Protein AF-A0A7X9FZZ1-F1 (afdb_monomer)

Nearest PDB structures (foldseek):
  4d8o-assembly1_A  TM=5.878E-01  e=6.654E-01  Homo sapiens
  3f59-assembly4_D  TM=5.903E-01  e=1.505E+00  Homo sapiens
  3f59-assembly3_C  TM=5.873E-01  e=1.900E+00  Homo sapiens
  5d4c-assembly2_M  TM=3.429E-01  e=5.120E+00  Thermus thermophilus HB8

Secondary structure (DSSP, 8-state):
---EE-TTT--EE-TT-SB-TTT--B--------------------------------TTHHHHHHHHHHHHHHHHHHHHH------HHHH-EEEEEEEPTT--EEES-HHHHSEEEEE-TTS-SS-EEEEEEEPPHHHHGGG--SS---SS--EEEEETT-SS---SS---EEEPPPTTTTTT--GGG------------S---S--S---------PPPP-

Foldseek 3Di:
DDWDADPPPRHTDDLPDQADPVPRHGDPNDDDDDDDDDDDDDDDDDDDDDDPPDDDDPPPPVVVVVVVVVVVVVVVVVVVVVVPPDLLLQQKDKWKDWDAAQAWDKTDDCVRAQKIKTAHGQQHRHTWIKMKIQDHPVVQVVVDDPVDDDQHGDIDIDIPPDPDDDTRDDIDMGGDRDPVVVPPDDPVRPDDDDDDDDPPPDDPDDDDPDDPPDPDPDDDDDD

Mean predicted aligned error: 19.97 Å

Solvent-accessible surface area (backbone atoms only — not comparable to full-atom values): 14978 Å² total; per-residue (Å²): 134,90,80,50,57,40,94,87,78,63,48,80,43,66,96,84,51,61,46,39,94,89,75,67,49,72,43,86,80,87,78,83,84,83,88,80,90,86,82,85,86,89,83,84,90,84,90,81,81,92,76,86,80,79,83,73,89,68,80,67,56,60,63,52,52,51,50,51,51,52,50,50,50,48,50,54,52,46,53,68,66,67,62,60,89,68,65,47,50,55,76,28,47,76,40,75,42,80,43,48,47,51,40,66,45,75,43,61,38,54,92,66,63,26,36,28,38,42,39,47,53,52,31,37,91,48,69,46,45,36,38,38,33,38,38,19,54,77,66,38,58,84,70,66,57,95,90,55,84,75,76,54,78,54,71,49,78,45,45,70,101,46,94,76,84,82,68,62,53,82,61,55,73,50,72,55,63,55,73,78,76,49,72,86,52,56,85,91,67,72,78,83,77,91,84,78,89,81,82,75,89,65,85,94,71,96,76,83,99,78,79,82,85,75,78,75,87,73,80,79,77,86,129

Sequence (223 aa):
MEHKFCKNCGAKLNPDVKFCASCGTEVSVSSGQAATMTAPRVTGSHSVSALKRKTKPMKILIPVIAIVLVLVAGICVLQRFFSSGENSFEKGATSETRIKANKDATVGSLKETGWQLQIPANTFKEDSKLNMRVLSVAESAEYQSADFELYGTPVEIKLENRKNVRLGGAVPITVQIPDDLLKDLAAEELFFAVYYKETLTAARSQIPKSQAYSRKKKPLSRN

pLDDT: mean 72.14, std 20.77, range [27.0, 97.25]

Radius of gyration: 30.77 Å; Cα contacts (8 Å, |Δi|>4): 226; chains: 1; bounding box: 36×109×50 Å

Structure (mmCIF, N/CA/C/O backbone):
data_AF-A0A7X9FZZ1-F1
#
_entry.id   AF-A0A7X9FZZ1-F1
#
loop_
_atom_site.group_PDB
_atom_site.id
_atom_site.type_symbol
_atom_site.label_atom_id
_atom_site.label_alt_id
_atom_site.label_comp_id
_atom_site.label_asym_id
_atom_site.label_entity_id
_atom_site.label_seq_id
_atom_site.pdbx_PDB_ins_code
_atom_site.Cartn_x
_atom_site.Cartn_y
_atom_site.Cartn_z
_atom_site.occupancy
_atom_site.B_iso_or_equiv
_atom_site.auth_seq_id
_atom_site.auth_comp_id
_atom_site.auth_asym_id
_atom_site.auth_atom_id
_atom_site.pdbx_PDB_model_num
ATOM 1 N N . MET A 1 1 ? -16.395 33.352 24.106 1.00 48.94 1 MET A N 1
ATOM 2 C CA . MET A 1 1 ? -15.092 33.667 23.480 1.00 48.94 1 MET A CA 1
ATOM 3 C C . MET A 1 1 ? -15.186 33.245 22.030 1.00 48.94 1 MET A C 1
ATOM 5 O O . MET A 1 1 ? -15.458 32.075 21.793 1.00 48.94 1 MET A O 1
ATOM 9 N N . GLU A 1 2 ? -15.029 34.157 21.076 1.00 54.84 2 GLU A N 1
ATOM 10 C CA . GLU A 1 2 ? -15.016 33.776 19.661 1.00 54.84 2 GLU A CA 1
ATOM 11 C C . GLU A 1 2 ? -13.627 33.244 19.280 1.00 54.84 2 GLU A C 1
ATOM 13 O O . GLU A 1 2 ? -12.603 33.734 19.766 1.00 54.84 2 GLU A O 1
ATOM 18 N N . HIS A 1 3 ? -13.574 32.204 18.452 1.00 71.00 3 HIS A N 1
ATOM 19 C CA . HIS A 1 3 ? -12.326 31.582 18.023 1.00 71.00 3 HIS A CA 1
ATOM 20 C C . HIS A 1 3 ? -12.223 31.642 16.505 1.00 71.00 3 HIS A C 1
ATOM 22 O O . HIS A 1 3 ? -12.939 30.945 15.791 1.00 71.00 3 HIS A O 1
ATOM 28 N N . LYS A 1 4 ? -11.317 32.495 16.024 1.00 82.75 4 LYS A N 1
ATOM 29 C CA . LYS A 1 4 ? -10.981 32.607 14.605 1.00 82.75 4 LYS A CA 1
ATOM 30 C C . LYS A 1 4 ? -9.991 31.499 14.240 1.00 82.75 4 LYS A C 1
ATOM 32 O O . LYS A 1 4 ? -9.139 31.121 15.043 1.00 82.75 4 LYS A O 1
ATOM 37 N N . PHE A 1 5 ? -10.093 30.992 13.018 1.00 90.62 5 PHE A N 1
ATOM 38 C CA . PHE A 1 5 ? -9.216 29.954 12.478 1.00 90.62 5 PHE A CA 1
ATOM 39 C C . PHE A 1 5 ? -8.669 30.400 11.120 1.00 90.62 5 PHE A C 1
ATOM 41 O O . PHE A 1 5 ? -9.315 31.165 10.398 1.00 90.62 5 PHE A O 1
ATOM 48 N N . CYS A 1 6 ? -7.462 29.958 10.772 1.00 91.06 6 CYS A N 1
ATOM 49 C CA . CYS A 1 6 ? -6.839 30.300 9.502 1.00 91.06 6 CYS A CA 1
ATOM 50 C C . CYS A 1 6 ? -7.593 29.644 8.341 1.00 91.06 6 CYS A C 1
ATOM 52 O O . CYS A 1 6 ? -7.712 28.422 8.291 1.00 91.06 6 CYS A O 1
ATOM 54 N N . LYS A 1 7 ? -8.030 30.447 7.364 1.00 88.88 7 LYS A N 1
ATOM 55 C CA . LYS A 1 7 ? -8.727 29.959 6.161 1.00 88.88 7 LYS A CA 1
ATOM 56 C C . LYS A 1 7 ? -7.865 29.053 5.267 1.00 88.88 7 LYS A C 1
ATOM 58 O O . LYS A 1 7 ? -8.427 28.344 4.446 1.00 88.88 7 LYS A O 1
ATOM 63 N N . ASN A 1 8 ? -6.537 29.086 5.416 1.00 89.94 8 ASN A N 1
ATOM 64 C CA . ASN A 1 8 ? -5.603 28.294 4.610 1.00 89.94 8 ASN A CA 1
ATOM 65 C C . ASN A 1 8 ? -5.216 26.958 5.278 1.00 89.94 8 ASN A C 1
ATOM 67 O O . ASN A 1 8 ? -5.234 25.923 4.627 1.00 89.94 8 ASN A O 1
ATOM 71 N N . CYS A 1 9 ? -4.890 26.957 6.578 1.00 90.75 9 CYS A N 1
ATOM 72 C CA . CYS A 1 9 ? -4.379 25.762 7.276 1.00 90.75 9 CYS A CA 1
ATOM 73 C C . CYS A 1 9 ? -5.222 25.284 8.473 1.00 90.75 9 CYS A C 1
ATOM 75 O O . CYS A 1 9 ? -4.816 24.365 9.178 1.00 90.75 9 CYS A O 1
ATOM 77 N N . GLY A 1 10 ? -6.354 25.929 8.772 1.00 89.62 10 GLY A N 1
ATOM 78 C CA . GLY A 1 10 ? -7.222 25.570 9.901 1.00 89.62 10 GLY A CA 1
ATOM 79 C C . GLY A 1 10 ? -6.662 25.875 11.300 1.00 89.62 10 GLY A C 1
ATOM 80 O O . GLY A 1 10 ? -7.378 25.693 12.280 1.00 89.62 10 GLY A O 1
ATOM 81 N N . ALA A 1 11 ? -5.424 26.365 11.431 1.00 91.88 11 ALA A N 1
ATOM 82 C CA . ALA A 1 11 ? -4.822 26.683 12.728 1.00 91.88 11 ALA A CA 1
ATOM 83 C C . ALA A 1 11 ? -5.618 27.756 13.496 1.00 91.88 11 ALA A C 1
ATOM 85 O O . ALA A 1 11 ? -6.079 28.741 12.912 1.00 91.88 11 ALA A O 1
ATOM 86 N N . LYS A 1 12 ? -5.758 27.585 14.817 1.00 91.69 12 LYS A N 1
ATOM 87 C CA . LYS A 1 12 ? -6.443 28.540 15.701 1.00 91.69 12 LYS A CA 1
ATOM 88 C C . LYS A 1 12 ? -5.661 29.856 15.767 1.00 91.69 12 LYS A C 1
ATOM 90 O O . LYS A 1 12 ? -4.463 29.854 16.034 1.00 91.69 12 LYS A O 1
ATOM 95 N N . LEU A 1 13 ? -6.344 30.974 15.539 1.00 87.69 13 LEU A N 1
ATOM 96 C CA . LEU A 1 13 ? -5.768 32.316 15.533 1.00 87.69 13 LEU A CA 1
ATOM 97 C C . LEU A 1 13 ? -6.162 33.075 16.803 1.00 87.69 13 LEU A C 1
ATOM 99 O O . LEU A 1 13 ? -7.307 32.997 17.255 1.00 87.69 13 LEU A O 1
ATOM 103 N N . ASN A 1 14 ? -5.230 33.866 17.337 1.00 82.25 14 ASN A N 1
ATOM 104 C CA . ASN A 1 14 ? -5.585 34.955 18.249 1.00 82.25 14 ASN A CA 1
ATOM 105 C C . ASN A 1 14 ? -6.317 36.054 17.445 1.00 82.25 14 ASN A C 1
ATOM 107 O O . ASN A 1 14 ? -6.022 36.209 16.257 1.00 82.25 14 ASN A O 1
ATOM 111 N N . PRO A 1 15 ? -7.250 36.824 18.030 1.00 76.38 15 PRO A N 1
ATOM 112 C CA . PRO A 1 15 ? -8.086 37.743 17.255 1.00 76.38 15 PRO A CA 1
ATOM 113 C C . PRO A 1 15 ? -7.313 38.905 16.607 1.00 76.38 15 PRO A C 1
ATOM 115 O O . PRO A 1 15 ? -7.801 39.449 15.617 1.00 76.38 15 PRO A O 1
ATOM 118 N N . ASP A 1 16 ? -6.118 39.221 17.118 1.00 78.19 16 ASP A N 1
ATOM 119 C CA . ASP A 1 16 ? -5.315 40.397 16.749 1.00 78.19 16 ASP A CA 1
ATOM 120 C C . ASP A 1 16 ? -4.071 40.084 15.888 1.00 78.19 16 ASP A C 1
ATOM 122 O O . ASP A 1 16 ? -3.270 40.980 15.602 1.00 78.19 16 ASP A O 1
ATOM 126 N N . VAL A 1 17 ? -3.859 38.827 15.467 1.00 81.94 17 VAL A N 1
ATOM 127 C CA . VAL A 1 17 ? -2.709 38.492 14.601 1.00 81.94 17 VAL A CA 1
ATOM 128 C C . VAL A 1 17 ? -2.986 38.856 13.143 1.00 81.94 17 VAL A C 1
ATOM 130 O O . VAL A 1 17 ? -4.002 38.470 12.575 1.00 81.94 17 VAL A O 1
ATOM 133 N N . LYS A 1 18 ? -2.040 39.562 12.514 1.00 86.25 18 LYS A N 1
ATOM 134 C CA . LYS A 1 18 ? -2.094 39.940 11.087 1.00 86.25 18 LYS A CA 1
ATOM 135 C C . LYS A 1 18 ? -1.682 38.809 10.138 1.00 86.25 18 LYS A C 1
ATOM 137 O O . LYS A 1 18 ? -1.992 38.866 8.955 1.00 86.25 18 LYS A O 1
ATOM 142 N N . PHE A 1 19 ? -0.995 37.789 10.651 1.00 91.12 19 PHE A N 1
ATOM 143 C CA . PHE A 1 19 ? -0.500 36.633 9.901 1.00 91.12 19 PHE A CA 1
ATOM 144 C C . PHE A 1 19 ? -0.652 35.364 10.742 1.00 91.12 19 PHE A C 1
ATOM 146 O O . PHE A 1 19 ? -0.541 35.405 11.970 1.00 91.12 19 PHE A O 1
ATOM 153 N N . CYS A 1 20 ? -0.888 34.225 10.096 1.00 91.56 20 CYS A N 1
ATOM 154 C CA . CYS A 1 20 ? -0.945 32.935 10.767 1.00 91.56 20 CYS A CA 1
ATOM 155 C C . CYS A 1 20 ? 0.468 32.427 11.085 1.00 91.56 20 CYS A C 1
ATOM 157 O O . CYS A 1 20 ? 1.229 32.096 10.178 1.00 91.56 20 CYS A O 1
ATOM 159 N N . ALA A 1 21 ? 0.795 32.281 12.372 1.00 87.56 21 ALA A N 1
ATOM 160 C CA . ALA A 1 21 ? 2.092 31.762 12.817 1.00 87.56 21 ALA A CA 1
ATOM 161 C C . ALA A 1 21 ? 2.411 30.336 12.310 1.00 87.56 21 ALA A C 1
ATOM 163 O O . ALA A 1 21 ? 3.575 29.955 12.267 1.00 87.56 21 ALA A O 1
ATOM 164 N N . SER A 1 22 ? 1.400 29.556 11.909 1.00 89.75 22 SER A N 1
ATOM 165 C CA . SER A 1 22 ? 1.561 28.170 11.442 1.00 89.75 22 SER A CA 1
ATOM 166 C C . SER A 1 22 ? 1.772 28.018 9.929 1.00 89.75 22 SER A C 1
ATOM 168 O O . SER A 1 22 ? 2.120 26.928 9.490 1.00 89.75 22 SER A O 1
ATOM 170 N N . CYS A 1 23 ? 1.522 29.052 9.113 1.00 90.38 23 CYS A N 1
ATOM 171 C CA . CYS A 1 23 ? 1.653 28.960 7.646 1.00 90.38 23 CYS A CA 1
ATOM 172 C C . CYS A 1 23 ? 2.011 30.276 6.927 1.00 90.38 23 CYS A C 1
ATOM 174 O O . CYS A 1 23 ? 2.013 30.323 5.699 1.00 90.38 23 CYS A O 1
ATOM 176 N N . GLY A 1 24 ? 2.257 31.368 7.656 1.00 87.69 24 GLY A N 1
ATOM 177 C CA . GLY A 1 24 ? 2.610 32.683 7.105 1.00 87.69 24 GLY A CA 1
ATOM 178 C C . GLY A 1 24 ? 1.472 33.449 6.417 1.00 87.69 24 GLY A C 1
ATOM 179 O O . GLY A 1 24 ? 1.604 34.652 6.210 1.00 87.69 24 GLY A O 1
ATOM 180 N N . THR A 1 25 ? 0.347 32.806 6.084 1.00 91.75 25 THR A N 1
ATOM 181 C CA . THR A 1 25 ? -0.772 33.448 5.373 1.00 91.75 25 THR A CA 1
ATOM 182 C C . THR A 1 25 ? -1.351 34.618 6.167 1.00 91.75 25 THR A C 1
ATOM 184 O O . THR A 1 25 ? -1.600 34.498 7.370 1.00 91.75 25 THR A O 1
ATOM 187 N N . GLU A 1 26 ? -1.587 35.742 5.491 1.00 89.88 26 GLU A N 1
ATOM 188 C CA . GLU A 1 26 ? -2.194 36.926 6.095 1.00 89.88 26 GLU A CA 1
ATOM 189 C C . GLU A 1 26 ? -3.632 36.679 6.573 1.00 89.88 26 GLU A C 1
ATOM 191 O O . GLU A 1 26 ? -4.377 35.846 6.050 1.00 89.88 26 GLU A O 1
ATOM 196 N N . VAL A 1 27 ? -4.013 37.413 7.612 1.00 86.12 27 VAL A N 1
ATOM 197 C CA . VAL A 1 27 ? -5.315 37.337 8.269 1.00 86.12 27 VAL A CA 1
ATOM 198 C C . VAL A 1 27 ? -5.958 38.709 8.125 1.00 86.12 27 VAL A C 1
ATOM 200 O O . VAL A 1 27 ? -5.662 39.637 8.875 1.00 86.12 27 VAL A O 1
ATOM 203 N N . SER A 1 28 ? -6.826 38.853 7.126 1.00 67.00 28 SER A N 1
ATOM 204 C CA . SER A 1 28 ? -7.512 40.108 6.818 1.00 67.00 28 SER A CA 1
ATOM 205 C C . SER A 1 28 ? -8.579 40.439 7.869 1.00 67.00 28 SER A C 1
ATOM 207 O O . SER A 1 28 ? -9.752 40.079 7.751 1.00 67.00 28 SER A O 1
ATOM 209 N N . VAL A 1 29 ? -8.160 41.132 8.933 1.00 58.38 29 VAL A N 1
ATOM 210 C CA . VAL A 1 29 ? -9.043 41.592 10.015 1.00 58.38 29 VAL A CA 1
ATOM 211 C C . VAL A 1 29 ? -9.888 42.777 9.532 1.00 58.38 29 VAL A C 1
ATOM 213 O O . VAL A 1 29 ? -9.502 43.935 9.669 1.00 58.38 29 VAL A O 1
ATOM 216 N N . SER A 1 30 ? -11.049 42.485 8.944 1.00 45.16 30 SER A N 1
ATOM 217 C CA . SER A 1 30 ? -12.018 43.507 8.534 1.00 45.16 30 SER A CA 1
ATOM 218 C C . SER A 1 30 ? -12.922 43.915 9.701 1.00 45.16 30 SER A C 1
ATOM 220 O O . SER A 1 30 ? -13.847 43.181 10.040 1.00 45.16 30 SER A O 1
ATOM 222 N N . SER A 1 31 ? -12.643 45.083 10.286 1.00 37.47 31 SER A N 1
ATOM 223 C CA . SER A 1 31 ? -13.563 45.915 11.080 1.00 37.47 31 SER A CA 1
ATOM 224 C C . SER A 1 31 ? -13.065 47.363 11.037 1.00 37.47 31 SER A C 1
ATOM 226 O O . SER A 1 31 ? -11.857 47.600 11.077 1.00 37.47 31 SER A O 1
ATOM 228 N N . GLY A 1 32 ? -13.971 48.335 10.918 1.00 38.69 32 GLY A N 1
ATOM 229 C CA . GLY A 1 32 ? -13.617 49.741 10.698 1.00 38.69 32 GLY A CA 1
ATOM 230 C C . GLY A 1 32 ? -13.692 50.645 11.934 1.00 38.69 32 GLY A C 1
ATOM 231 O O . GLY A 1 32 ? -14.397 50.353 12.890 1.00 38.69 32 GLY A O 1
ATOM 232 N N . GLN A 1 33 ? -13.028 51.799 11.807 1.00 40.38 33 GLN A N 1
ATOM 233 C CA . GLN A 1 33 ? -13.352 53.090 12.441 1.00 40.38 33 GLN A CA 1
ATOM 234 C C . GLN A 1 33 ? -13.177 53.276 13.972 1.00 40.38 33 GLN A C 1
ATOM 236 O O . GLN A 1 33 ? -14.119 53.193 14.745 1.00 40.38 33 GLN A O 1
ATOM 241 N N . ALA A 1 34 ? -11.992 53.818 14.298 1.00 39.28 34 ALA A N 1
ATOM 242 C CA . ALA A 1 34 ? -11.798 55.118 14.976 1.00 39.28 34 ALA A CA 1
ATOM 243 C C . ALA A 1 34 ? -11.929 55.272 16.516 1.00 39.28 34 ALA A C 1
ATOM 245 O O . ALA A 1 34 ? -12.675 54.573 17.185 1.00 39.28 34 ALA A O 1
ATOM 246 N N . ALA A 1 35 ? -11.226 56.313 17.007 1.00 38.22 35 ALA A N 1
ATOM 247 C CA . ALA A 1 35 ? -11.218 56.900 18.361 1.00 38.22 35 ALA A CA 1
ATOM 248 C C . ALA A 1 35 ? -10.616 56.055 19.518 1.00 38.22 35 ALA A C 1
ATOM 250 O O . ALA A 1 35 ? -10.652 54.834 19.475 1.00 38.22 35 ALA A O 1
ATOM 251 N N . THR A 1 36 ? -10.052 56.614 20.608 1.00 27.00 36 THR A N 1
ATOM 252 C CA . THR A 1 36 ? -9.432 57.942 20.878 1.00 27.00 36 THR A CA 1
ATOM 253 C C . THR A 1 36 ? -8.671 57.880 22.223 1.00 27.00 36 THR A C 1
ATOM 255 O O . THR A 1 36 ? -9.265 57.465 23.210 1.00 27.00 36 THR A O 1
ATOM 258 N N . MET A 1 37 ? -7.420 58.384 22.285 1.00 37.19 37 MET A N 1
ATOM 259 C CA . MET A 1 37 ? -6.596 58.586 23.516 1.00 37.19 37 MET A CA 1
ATOM 260 C C . MET A 1 37 ? -6.298 57.290 24.333 1.00 37.19 37 MET A C 1
ATOM 262 O O . MET A 1 37 ? -6.825 56.230 24.029 1.00 37.19 37 MET A O 1
ATOM 266 N N . THR A 1 38 ? -5.383 57.216 25.314 1.00 34.28 38 THR A N 1
ATOM 267 C CA . THR A 1 38 ? -4.447 58.184 25.937 1.00 34.28 38 THR A CA 1
ATOM 268 C C . THR A 1 38 ? -3.081 57.495 26.142 1.00 34.28 38 THR A C 1
ATOM 270 O O . THR A 1 38 ? -3.056 56.285 26.343 1.00 34.28 38 THR A O 1
ATOM 273 N N . ALA A 1 39 ? -1.952 58.221 26.157 1.00 46.41 39 ALA A N 1
ATOM 274 C CA . ALA A 1 39 ? -0.623 57.631 26.398 1.00 46.41 39 ALA A CA 1
ATOM 275 C C . ALA A 1 39 ? 0.238 58.446 27.391 1.00 46.41 39 ALA A C 1
ATOM 277 O O . ALA A 1 39 ? 0.371 59.660 27.209 1.00 46.41 39 ALA A O 1
ATOM 278 N N . PRO A 1 40 ? 0.871 57.812 28.398 1.00 50.81 40 PRO A N 1
ATOM 279 C CA . PRO A 1 40 ? 1.890 58.450 29.222 1.00 50.81 40 PRO A CA 1
ATOM 280 C C . PRO A 1 40 ? 3.298 58.383 28.590 1.00 50.81 40 PRO A C 1
ATOM 282 O O . PRO A 1 40 ? 3.783 57.337 28.170 1.00 50.81 40 PRO A O 1
ATOM 285 N N . ARG A 1 41 ? 3.942 59.556 28.591 1.00 41.28 41 ARG A N 1
ATOM 286 C CA . ARG A 1 41 ? 5.394 59.873 28.591 1.00 41.28 41 ARG A CA 1
ATOM 287 C C . ARG A 1 41 ? 6.225 58.831 29.392 1.00 41.28 41 ARG A C 1
ATOM 289 O O . ARG A 1 41 ? 5.686 58.276 30.340 1.00 41.28 41 ARG A O 1
ATOM 296 N N . VAL A 1 42 ? 7.520 58.540 29.186 1.00 50.12 42 VAL A N 1
ATOM 297 C CA . VAL A 1 42 ? 8.742 59.226 28.658 1.00 50.12 42 VAL A CA 1
ATOM 298 C C . VAL A 1 42 ? 9.675 58.109 28.058 1.00 50.12 42 VAL A C 1
ATOM 300 O O . VAL A 1 42 ? 9.319 56.947 28.216 1.00 50.12 42 VAL A O 1
ATOM 303 N N . THR A 1 43 ? 10.832 58.229 27.372 1.00 37.06 43 THR A N 1
ATOM 304 C CA . THR A 1 43 ? 11.828 59.269 26.971 1.00 37.06 43 THR A CA 1
ATOM 305 C C . THR A 1 43 ? 12.588 58.777 25.704 1.00 37.06 43 THR A C 1
ATOM 307 O O . THR A 1 43 ? 12.423 57.626 25.320 1.00 37.06 43 THR A O 1
ATOM 310 N N . GLY A 1 44 ? 13.494 59.580 25.112 1.00 44.31 44 GLY A N 1
ATOM 311 C CA . GLY A 1 44 ? 14.574 59.093 24.218 1.00 44.31 44 GLY A CA 1
ATOM 312 C C . GLY A 1 44 ? 14.210 59.050 22.723 1.00 44.31 44 GLY A C 1
ATOM 313 O O . GLY A 1 44 ? 13.765 58.027 22.229 1.00 44.31 44 GLY A O 1
ATOM 314 N N . SER A 1 45 ? 14.253 60.136 21.945 1.00 43.88 45 SER A N 1
ATOM 315 C CA . SER A 1 45 ? 15.419 60.967 21.580 1.00 43.88 45 SER A CA 1
ATOM 316 C C . SER A 1 45 ? 16.543 60.224 20.844 1.00 43.88 45 SER A C 1
ATOM 318 O O . SER A 1 45 ? 17.522 59.835 21.466 1.00 43.88 45 SER A O 1
ATOM 320 N N . HIS A 1 46 ? 16.461 60.173 19.511 1.00 51.59 46 HIS A N 1
ATOM 321 C CA . HIS A 1 46 ? 17.549 60.607 18.619 1.00 51.59 46 HIS A CA 1
ATOM 322 C C . HIS A 1 46 ? 16.947 61.096 17.290 1.00 51.59 46 HIS A C 1
ATOM 324 O O . HIS A 1 46 ? 16.025 60.486 16.754 1.00 51.59 46 HIS A O 1
ATOM 330 N N . SER A 1 47 ? 17.428 62.228 16.776 1.00 57.59 47 SER A N 1
ATOM 331 C CA . SER A 1 47 ? 16.819 62.947 15.649 1.00 57.59 47 SER A CA 1
ATOM 332 C C . SER A 1 47 ? 17.678 62.899 14.385 1.00 57.59 47 SER A C 1
ATOM 334 O O . SER A 1 47 ? 18.807 63.384 14.410 1.00 57.59 47 SER A O 1
ATOM 336 N N . VAL A 1 48 ? 17.115 62.442 13.260 1.00 47.03 48 VAL A N 1
ATOM 337 C CA . VAL A 1 48 ? 17.666 62.698 11.915 1.00 47.03 48 VAL A CA 1
ATOM 338 C C . VAL A 1 48 ? 16.576 63.089 10.908 1.00 47.03 48 VAL A C 1
ATOM 340 O O . VAL A 1 48 ? 15.795 62.270 10.438 1.00 47.03 48 VAL A O 1
ATOM 343 N N . SER A 1 49 ? 16.562 64.386 10.598 1.00 46.22 49 SER A N 1
ATOM 344 C CA . SER A 1 49 ? 16.286 65.024 9.302 1.00 46.22 49 SER A CA 1
ATOM 345 C C . SER A 1 49 ? 15.342 64.339 8.298 1.00 46.22 49 SER A C 1
ATOM 347 O O . SER A 1 49 ? 15.694 63.373 7.622 1.00 46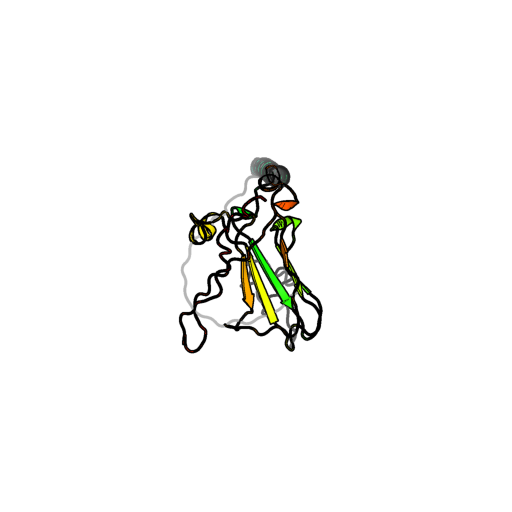.22 49 SER A O 1
ATOM 349 N N . ALA A 1 50 ? 14.190 64.970 8.056 1.00 51.53 50 ALA A N 1
ATOM 350 C CA . ALA A 1 50 ? 13.271 64.602 6.982 1.00 51.53 50 ALA A CA 1
ATOM 351 C C . ALA A 1 50 ? 13.855 64.874 5.576 1.00 51.53 50 ALA A C 1
ATOM 353 O O . ALA A 1 50 ? 13.816 66.000 5.077 1.00 51.53 50 ALA A O 1
ATOM 354 N N . LEU A 1 51 ? 14.324 63.828 4.887 1.00 48.97 51 LEU A N 1
ATOM 355 C CA . LEU A 1 51 ? 14.677 63.899 3.464 1.00 48.97 51 LEU A CA 1
ATOM 356 C C . LEU A 1 51 ? 13.444 63.635 2.579 1.00 48.97 51 LEU A C 1
ATOM 358 O O . LEU A 1 51 ? 12.986 62.500 2.442 1.00 48.97 51 LEU A O 1
ATOM 362 N N . LYS A 1 52 ? 12.922 64.678 1.916 1.00 51.34 52 LYS A N 1
ATOM 363 C CA . LYS A 1 52 ? 11.854 64.549 0.904 1.00 51.34 52 LYS A CA 1
ATOM 364 C C . LYS A 1 52 ? 12.354 63.771 -0.325 1.00 51.34 52 LYS A C 1
ATOM 366 O O . LYS A 1 52 ? 12.855 64.373 -1.278 1.00 51.34 52 LYS A O 1
ATOM 371 N N . ARG A 1 53 ? 12.189 62.443 -0.363 1.00 45.69 53 ARG A N 1
ATOM 372 C CA . ARG A 1 53 ? 12.580 61.638 -1.537 1.00 45.69 53 ARG A CA 1
ATOM 373 C C . ARG A 1 53 ? 11.515 61.693 -2.642 1.00 45.69 53 ARG A C 1
ATOM 375 O O . ARG A 1 53 ? 10.606 60.874 -2.711 1.00 45.69 53 ARG A O 1
ATOM 382 N N . LYS A 1 54 ? 11.657 62.697 -3.511 1.00 42.84 54 LYS A N 1
ATOM 383 C CA . LYS A 1 54 ? 10.841 62.961 -4.710 1.00 42.84 54 LYS A CA 1
ATOM 384 C C . LYS A 1 54 ? 10.739 61.721 -5.612 1.00 42.84 54 LYS A C 1
ATOM 386 O O . LYS A 1 54 ? 11.738 61.298 -6.192 1.00 42.84 54 LYS A O 1
ATOM 391 N N . THR A 1 55 ? 9.540 61.164 -5.766 1.00 43.56 55 THR A N 1
ATOM 392 C CA . THR A 1 55 ? 9.277 60.053 -6.690 1.00 43.56 55 THR A CA 1
ATOM 393 C C . THR A 1 55 ? 9.304 60.530 -8.148 1.00 43.56 55 THR A C 1
ATOM 395 O O . THR A 1 55 ? 8.791 61.598 -8.486 1.00 43.56 55 THR A O 1
ATOM 398 N N . LYS A 1 56 ? 9.903 59.728 -9.037 1.00 55.47 56 LYS A N 1
ATOM 399 C CA . LYS A 1 56 ? 9.715 59.807 -10.497 1.00 55.47 56 LYS A CA 1
ATOM 400 C C . LYS A 1 56 ? 8.964 58.545 -10.957 1.00 55.47 56 LYS A C 1
ATOM 402 O O . LYS A 1 56 ? 9.201 57.481 -10.387 1.00 55.47 56 LYS A O 1
ATOM 407 N N . PRO A 1 57 ? 8.081 58.626 -11.970 1.00 45.59 57 PRO A N 1
ATOM 408 C CA . PRO A 1 57 ? 7.279 57.486 -12.412 1.00 45.59 57 PRO A CA 1
ATOM 409 C C . PRO A 1 57 ? 8.138 56.445 -13.149 1.00 45.59 57 PRO A C 1
ATOM 411 O O . PRO A 1 57 ? 8.525 56.634 -14.302 1.00 45.59 57 PRO A O 1
ATOM 414 N N . MET A 1 58 ? 8.426 55.326 -12.484 1.00 54.09 58 MET A N 1
ATOM 415 C CA . MET A 1 58 ? 9.279 54.245 -12.990 1.00 54.09 58 MET A CA 1
ATOM 416 C C . MET A 1 58 ? 8.511 53.313 -13.945 1.00 54.09 58 MET A C 1
ATOM 418 O O . MET A 1 58 ? 8.203 52.168 -13.619 1.00 54.09 58 MET A O 1
ATOM 422 N N . LYS A 1 59 ? 8.219 53.809 -15.157 1.00 53.16 59 LYS A N 1
ATOM 423 C CA . LYS A 1 59 ? 7.433 53.110 -16.202 1.00 53.16 59 LYS A CA 1
ATOM 424 C C . LYS A 1 59 ? 8.008 51.757 -16.679 1.00 53.16 59 LYS A C 1
ATOM 426 O O . LYS A 1 59 ? 7.341 51.060 -17.431 1.00 53.16 59 LYS A O 1
ATOM 431 N N . ILE A 1 60 ? 9.215 51.383 -16.251 1.00 59.62 60 ILE A N 1
ATOM 432 C CA . ILE A 1 60 ? 9.931 50.168 -16.678 1.00 59.62 60 ILE A CA 1
ATOM 433 C C . ILE A 1 60 ? 9.638 48.965 -15.756 1.00 59.62 60 ILE A C 1
ATOM 435 O O . ILE A 1 60 ? 9.760 47.823 -16.184 1.00 59.62 60 ILE A O 1
ATOM 439 N N . LEU A 1 61 ? 9.191 49.183 -14.511 1.00 60.62 61 LEU A N 1
ATOM 440 C CA . LEU A 1 61 ? 8.982 48.084 -13.554 1.00 60.62 61 LEU A CA 1
ATOM 441 C C . LEU A 1 61 ? 7.798 47.173 -13.930 1.00 60.62 61 LEU A C 1
ATOM 443 O O . LEU A 1 61 ? 7.880 45.956 -13.796 1.00 60.62 61 LEU A O 1
ATOM 447 N N . ILE A 1 62 ? 6.708 47.765 -14.427 1.00 67.06 62 ILE A N 1
ATOM 448 C CA . ILE A 1 62 ? 5.461 47.064 -14.769 1.00 67.06 62 ILE A CA 1
ATOM 449 C C . ILE A 1 62 ? 5.658 46.011 -15.880 1.00 67.06 62 ILE A C 1
ATOM 451 O O . ILE A 1 62 ? 5.281 44.864 -15.641 1.00 67.06 62 ILE A O 1
ATOM 455 N N . PRO A 1 63 ? 6.257 46.315 -17.055 1.00 72.88 63 PRO A N 1
ATOM 456 C CA . PRO A 1 63 ? 6.463 45.298 -18.088 1.00 72.88 63 PRO A CA 1
ATOM 457 C C . PRO A 1 63 ? 7.417 44.183 -17.643 1.00 72.88 63 PRO A C 1
ATOM 459 O O . PRO A 1 63 ? 7.187 43.032 -17.994 1.00 72.88 63 PRO A O 1
ATOM 462 N N . VAL A 1 64 ? 8.436 44.479 -16.824 1.00 80.31 64 VAL A N 1
ATOM 463 C CA . VAL A 1 64 ? 9.335 43.444 -16.281 1.00 80.31 64 VAL A CA 1
ATOM 464 C C . VAL A 1 64 ? 8.578 42.496 -15.347 1.00 80.31 64 VAL A C 1
ATOM 466 O O . VAL A 1 64 ? 8.700 41.284 -15.495 1.00 80.31 64 VAL A O 1
ATOM 469 N N . ILE A 1 65 ? 7.739 43.018 -14.443 1.00 81.88 65 ILE A N 1
ATOM 470 C CA . ILE A 1 65 ? 6.884 42.183 -13.581 1.00 81.88 65 ILE A CA 1
ATOM 471 C C . ILE A 1 65 ? 5.900 41.357 -14.421 1.00 81.88 65 ILE A C 1
ATOM 473 O O . ILE A 1 65 ? 5.744 40.168 -14.161 1.00 81.88 65 ILE A O 1
ATOM 477 N N . ALA A 1 66 ? 5.278 41.939 -15.451 1.00 83.19 66 ALA A N 1
ATOM 478 C CA . ALA A 1 66 ? 4.367 41.212 -16.335 1.00 83.19 66 ALA A CA 1
ATOM 479 C C . ALA A 1 66 ? 5.073 40.070 -17.092 1.00 83.19 66 ALA A C 1
ATOM 481 O O . ALA A 1 66 ? 4.559 38.955 -17.125 1.00 83.19 66 ALA A O 1
ATOM 482 N N . ILE A 1 67 ? 6.271 40.313 -17.637 1.00 87.31 67 ILE A N 1
ATOM 483 C CA . ILE A 1 67 ? 7.079 39.288 -18.316 1.00 87.31 67 ILE A CA 1
ATOM 484 C C . ILE A 1 67 ? 7.499 38.188 -17.333 1.00 87.31 67 ILE A C 1
ATOM 486 O O . ILE A 1 67 ? 7.358 37.013 -17.653 1.00 87.31 67 ILE A O 1
ATOM 490 N N . VAL A 1 68 ? 7.946 38.536 -16.121 1.00 88.19 68 VAL A N 1
ATOM 491 C CA . VAL A 1 68 ? 8.292 37.545 -15.086 1.00 88.19 68 VAL A CA 1
ATOM 492 C C . VAL A 1 68 ? 7.068 36.726 -14.667 1.00 88.19 68 VAL A C 1
ATOM 494 O O . VAL A 1 68 ? 7.183 35.512 -14.539 1.00 88.19 68 VAL A O 1
ATOM 497 N N . LEU A 1 69 ? 5.888 37.334 -14.519 1.00 87.94 69 LEU A N 1
ATOM 498 C CA . LEU A 1 69 ? 4.649 36.608 -14.215 1.00 87.94 69 LEU A CA 1
ATOM 499 C C . LEU A 1 69 ? 4.220 35.678 -15.358 1.00 87.94 69 LEU A C 1
ATOM 501 O O . LEU A 1 69 ? 3.804 34.556 -15.084 1.00 87.94 69 LEU A O 1
ATOM 505 N N . VAL A 1 70 ? 4.361 36.094 -16.621 1.00 89.88 70 VAL A N 1
ATOM 506 C CA . VAL A 1 70 ? 4.086 35.238 -17.791 1.00 89.88 70 VAL A CA 1
ATOM 507 C C . VAL A 1 70 ? 5.099 34.096 -17.896 1.00 89.88 70 VAL A C 1
ATOM 509 O O . VAL A 1 70 ? 4.702 32.969 -18.177 1.00 89.88 70 VAL A O 1
ATOM 512 N N . LEU A 1 71 ? 6.381 34.340 -17.609 1.00 88.12 71 LEU A N 1
ATOM 513 C CA . LEU A 1 71 ? 7.407 33.294 -17.567 1.00 88.12 71 LEU A CA 1
ATOM 514 C C . LEU A 1 71 ? 7.171 32.311 -16.414 1.00 88.12 71 LEU A C 1
ATOM 516 O O . LEU A 1 71 ? 7.233 31.110 -16.638 1.00 88.12 71 LEU A O 1
ATOM 520 N N . VAL A 1 72 ? 6.840 32.783 -15.208 1.00 86.62 72 VAL A N 1
ATOM 521 C CA . VAL A 1 72 ? 6.522 31.916 -14.059 1.00 86.62 72 VAL A CA 1
ATOM 522 C C . VAL A 1 72 ? 5.238 31.123 -14.308 1.00 86.62 72 VAL A C 1
ATOM 524 O O . VAL A 1 72 ? 5.231 29.915 -14.094 1.00 86.62 72 VAL A O 1
ATOM 527 N N . ALA A 1 73 ? 4.176 31.747 -14.825 1.00 83.44 73 ALA A N 1
ATOM 528 C CA . ALA A 1 73 ? 2.952 31.040 -15.201 1.00 83.44 73 ALA A CA 1
ATOM 529 C C . ALA A 1 73 ? 3.210 30.014 -16.316 1.00 83.44 73 ALA A C 1
ATOM 531 O O . ALA A 1 73 ? 2.744 28.881 -16.221 1.00 83.44 73 ALA A O 1
ATOM 532 N N . GLY A 1 74 ? 4.006 30.376 -17.327 1.00 83.56 74 GLY A N 1
ATOM 533 C CA . GLY A 1 74 ? 4.451 29.479 -18.391 1.00 83.56 74 GLY A CA 1
ATOM 534 C C . GLY A 1 74 ? 5.261 28.298 -17.859 1.00 83.56 74 GLY A C 1
ATOM 535 O O . GLY A 1 74 ? 4.979 27.165 -18.228 1.00 83.56 74 GLY A O 1
ATOM 536 N N . ILE A 1 75 ? 6.194 28.528 -16.930 1.00 79.94 75 ILE A N 1
ATOM 537 C CA . ILE A 1 75 ? 6.968 27.478 -16.251 1.00 79.94 75 ILE A CA 1
ATOM 538 C C . ILE A 1 75 ? 6.054 26.584 -15.406 1.00 79.94 75 ILE A C 1
ATOM 540 O O . ILE A 1 75 ? 6.196 25.370 -15.470 1.00 79.94 75 ILE A O 1
ATOM 544 N N . CYS A 1 76 ? 5.078 27.128 -14.675 1.00 74.06 76 CYS A N 1
ATOM 545 C CA . CYS A 1 76 ? 4.128 26.316 -13.908 1.00 74.06 76 CYS A CA 1
ATOM 546 C C . CYS A 1 76 ? 3.182 25.497 -14.804 1.00 74.06 76 CYS A C 1
ATOM 548 O O . CYS A 1 76 ? 2.878 24.352 -14.477 1.00 74.06 76 CYS A O 1
ATOM 550 N N . VAL A 1 77 ? 2.741 26.035 -15.947 1.00 74.75 77 VAL A N 1
ATOM 551 C CA . VAL A 1 77 ? 1.973 25.276 -16.953 1.00 74.75 77 VAL A CA 1
ATOM 552 C C . VAL A 1 77 ? 2.854 24.207 -17.603 1.00 74.75 77 VAL A C 1
ATOM 554 O O . VAL A 1 77 ? 2.423 23.063 -17.727 1.00 74.75 77 VAL A O 1
ATOM 557 N N . LEU A 1 78 ? 4.109 24.527 -17.929 1.00 62.41 78 LEU A N 1
ATOM 558 C CA . LEU A 1 78 ? 5.082 23.556 -18.427 1.00 62.41 78 LEU A CA 1
ATOM 559 C C . LEU A 1 78 ? 5.372 22.469 -17.391 1.00 62.41 78 LEU A C 1
ATOM 561 O O . LEU A 1 78 ? 5.383 21.315 -17.773 1.00 62.41 78 LEU A O 1
ATOM 565 N N . GLN A 1 79 ? 5.498 22.767 -16.097 1.00 64.69 79 GLN A N 1
ATOM 566 C CA . GLN A 1 79 ? 5.647 21.756 -15.037 1.00 64.69 79 GLN A CA 1
ATOM 567 C C . GLN A 1 79 ? 4.432 20.816 -14.946 1.00 64.69 79 GLN A C 1
ATOM 569 O O . GLN A 1 79 ? 4.596 19.625 -14.689 1.00 64.69 79 GLN A O 1
ATOM 574 N N . ARG A 1 80 ? 3.215 21.317 -15.211 1.00 62.53 80 ARG A N 1
ATOM 575 C CA . ARG A 1 80 ? 1.997 20.488 -15.296 1.00 62.53 80 ARG A CA 1
ATOM 576 C C . ARG A 1 80 ? 1.953 19.596 -16.547 1.00 62.53 80 ARG A C 1
ATOM 578 O O . ARG A 1 80 ? 1.271 18.581 -16.506 1.00 62.53 80 ARG A O 1
ATOM 585 N N . PHE A 1 81 ? 2.675 19.941 -17.617 1.00 54.69 81 PHE A N 1
ATOM 586 C CA . PHE A 1 81 ? 2.787 19.141 -18.850 1.00 54.69 81 PHE A CA 1
ATOM 587 C C . PHE A 1 81 ? 4.043 18.249 -18.905 1.00 54.69 81 PHE A C 1
ATOM 589 O O . PHE A 1 81 ? 3.984 17.153 -19.445 1.00 54.69 81 PHE A O 1
ATOM 596 N N . PHE A 1 82 ? 5.149 18.676 -18.294 1.00 42.41 82 PHE A N 1
ATOM 597 C CA . PHE A 1 82 ? 6.386 17.915 -18.066 1.00 42.41 82 PHE A CA 1
ATOM 598 C C . PHE A 1 82 ? 6.331 17.066 -16.790 1.00 42.41 82 PHE A C 1
ATOM 600 O O . PHE A 1 82 ? 7.344 16.524 -16.357 1.00 42.41 82 PHE A O 1
ATOM 607 N N . SER A 1 83 ? 5.133 16.857 -16.240 1.00 45.25 83 SER A N 1
ATOM 608 C CA . SER A 1 83 ? 4.831 15.690 -15.406 1.00 45.25 83 SER A CA 1
ATOM 609 C C . SER A 1 83 ? 4.743 14.428 -16.287 1.00 45.25 83 SER A C 1
ATOM 611 O O . SER A 1 83 ? 3.762 13.687 -16.239 1.00 45.25 83 SER A O 1
ATOM 613 N N . SER A 1 84 ? 5.764 14.208 -17.127 1.00 46.59 84 SER A N 1
ATOM 614 C CA . SER A 1 84 ? 6.032 12.923 -17.772 1.00 46.59 84 SER A CA 1
ATOM 615 C C . SER A 1 84 ? 6.099 11.864 -16.681 1.00 46.59 84 SER A C 1
ATOM 617 O O . SER A 1 84 ? 6.664 12.143 -15.626 1.00 46.59 84 SER A O 1
ATOM 619 N N . GLY A 1 85 ? 5.510 10.690 -16.923 1.00 49.78 85 GLY A N 1
ATOM 620 C CA . GLY A 1 85 ? 5.286 9.662 -15.903 1.00 49.78 85 GLY A CA 1
ATOM 621 C C . GLY A 1 85 ? 6.567 9.188 -15.220 1.00 49.78 85 GLY A C 1
ATOM 622 O O . GLY A 1 85 ? 7.174 8.211 -15.640 1.00 49.78 85 GLY A O 1
ATOM 623 N N . GLU A 1 86 ? 6.958 9.887 -14.160 1.00 47.78 86 GLU A N 1
ATOM 624 C CA . GLU A 1 86 ? 7.998 9.474 -13.235 1.00 47.78 86 GLU A CA 1
ATOM 625 C C . GLU A 1 86 ? 7.430 8.308 -12.424 1.00 47.78 86 GLU A C 1
ATOM 627 O O . GLU A 1 86 ? 6.341 8.421 -11.855 1.00 47.78 86 GLU A O 1
ATOM 632 N N . ASN A 1 87 ? 8.127 7.171 -12.404 1.00 57.00 87 ASN A N 1
ATOM 633 C CA . ASN A 1 87 ? 7.658 6.000 -11.676 1.00 57.00 87 ASN A CA 1
ATOM 634 C C . ASN A 1 87 ? 7.632 6.340 -10.181 1.00 57.00 87 ASN A C 1
ATOM 636 O O . ASN A 1 87 ? 8.669 6.322 -9.523 1.00 57.00 87 ASN A O 1
ATOM 640 N N . SER A 1 88 ? 6.455 6.631 -9.617 1.00 55.25 88 SER A N 1
ATOM 641 C CA . SER A 1 88 ? 6.310 7.037 -8.205 1.00 55.25 88 SER A CA 1
ATOM 642 C C . SER A 1 88 ? 6.890 6.014 -7.211 1.00 55.25 88 SER A C 1
ATOM 644 O O . SER A 1 88 ? 7.249 6.358 -6.087 1.00 55.25 88 SER A O 1
ATOM 646 N N . PHE A 1 89 ? 7.041 4.766 -7.656 1.00 63.66 89 PHE A N 1
ATOM 647 C CA . PHE A 1 89 ? 7.774 3.682 -7.005 1.00 63.66 89 PHE A CA 1
ATOM 648 C C . PHE A 1 89 ? 9.260 3.997 -6.736 1.00 63.66 89 PHE A C 1
ATOM 650 O O . PHE A 1 89 ? 9.777 3.628 -5.686 1.00 63.66 89 PHE A O 1
ATOM 657 N N . GLU A 1 90 ? 9.961 4.691 -7.641 1.00 70.56 90 GLU A N 1
ATOM 658 C CA . GLU A 1 90 ? 11.411 4.933 -7.539 1.00 70.56 90 GLU A CA 1
ATOM 659 C C . GLU A 1 90 ? 11.773 5.743 -6.290 1.00 70.56 90 GLU A C 1
ATOM 661 O O . GLU A 1 90 ? 12.707 5.396 -5.561 1.00 70.56 90 GLU A O 1
ATOM 666 N N . LYS A 1 91 ? 10.985 6.788 -6.009 1.00 82.88 91 LYS A N 1
ATOM 667 C CA . LYS A 1 91 ? 11.141 7.677 -4.847 1.00 82.88 91 LYS A CA 1
ATOM 668 C C . LYS A 1 91 ? 10.410 7.182 -3.594 1.00 82.88 91 LYS A C 1
ATOM 670 O O . LYS A 1 91 ? 10.624 7.742 -2.521 1.00 82.88 91 LYS A O 1
ATOM 675 N N . GLY A 1 92 ? 9.598 6.132 -3.718 1.00 85.75 92 GLY A N 1
ATOM 676 C CA . GLY A 1 92 ? 8.716 5.646 -2.661 1.00 85.75 92 GLY A CA 1
ATOM 677 C C . GLY A 1 92 ? 7.517 6.570 -2.416 1.00 85.75 92 GLY A C 1
ATOM 678 O O . GLY A 1 92 ? 7.501 7.742 -2.793 1.00 85.75 92 GLY A O 1
ATOM 679 N N . ALA A 1 93 ? 6.487 6.042 -1.757 1.00 90.81 93 ALA A N 1
ATOM 680 C CA . ALA A 1 93 ? 5.233 6.756 -1.517 1.00 90.81 93 ALA A CA 1
ATOM 681 C C . ALA A 1 93 ? 4.602 6.345 -0.183 1.00 90.81 93 ALA A C 1
ATOM 683 O O . ALA A 1 93 ? 4.637 5.174 0.184 1.00 90.81 93 ALA A O 1
ATOM 684 N N . THR A 1 94 ? 3.985 7.289 0.537 1.00 92.75 94 THR A N 1
ATOM 685 C CA . THR A 1 94 ? 3.258 7.004 1.789 1.00 92.75 94 THR A CA 1
ATOM 686 C C . THR A 1 94 ? 1.778 7.348 1.654 1.00 92.75 94 THR A C 1
ATOM 688 O O . THR A 1 94 ? 1.422 8.500 1.421 1.00 92.75 94 THR A O 1
ATOM 691 N N . SER A 1 95 ? 0.915 6.353 1.849 1.00 92.38 95 SER A N 1
ATOM 692 C CA . SER A 1 95 ? -0.534 6.506 1.969 1.00 92.38 95 SER A CA 1
ATOM 693 C C . SER A 1 95 ? -0.933 6.442 3.444 1.00 92.38 95 SER A C 1
ATOM 695 O O . SER A 1 95 ? -0.834 5.390 4.079 1.00 92.38 95 SER A O 1
ATOM 697 N N . GLU A 1 96 ? -1.400 7.564 3.989 1.00 94.88 96 GLU A N 1
ATOM 698 C CA . GLU A 1 96 ? -1.943 7.642 5.347 1.00 94.88 96 GLU A CA 1
ATOM 699 C C . GLU A 1 96 ? -3.476 7.598 5.315 1.00 94.88 96 GLU A C 1
ATOM 701 O O . GLU A 1 96 ? -4.115 8.235 4.477 1.00 94.88 96 GLU A O 1
ATOM 706 N N . THR A 1 97 ? -4.107 6.842 6.214 1.00 96.12 97 THR A N 1
ATOM 707 C CA . THR A 1 97 ? -5.574 6.737 6.279 1.00 96.12 97 THR A CA 1
ATOM 708 C C . THR A 1 97 ? -6.059 6.543 7.712 1.00 96.12 97 THR A C 1
ATOM 710 O O . THR A 1 97 ? -5.575 5.681 8.446 1.00 96.12 97 THR A O 1
ATOM 713 N N . ARG A 1 98 ? -7.060 7.337 8.118 1.00 96.56 98 ARG A N 1
ATOM 714 C CA . ARG A 1 98 ? -7.762 7.163 9.397 1.00 96.56 98 ARG A CA 1
ATOM 715 C C . ARG A 1 98 ? -8.915 6.178 9.228 1.00 96.56 98 ARG A C 1
ATOM 717 O O . ARG A 1 98 ? -9.973 6.528 8.708 1.00 96.56 98 ARG A O 1
ATOM 724 N N . ILE A 1 99 ? -8.706 4.966 9.717 1.00 95.56 99 ILE A N 1
ATOM 725 C CA . ILE A 1 99 ? -9.708 3.909 9.799 1.00 95.56 99 ILE A CA 1
ATOM 726 C C . ILE A 1 99 ? -10.595 4.188 11.015 1.00 95.56 99 ILE A C 1
ATOM 728 O O . ILE A 1 99 ? -10.096 4.553 12.084 1.00 95.56 99 ILE A O 1
ATOM 732 N N . LYS A 1 100 ? -11.910 4.016 10.857 1.00 96.06 100 LYS A N 1
ATOM 733 C CA . LYS A 1 100 ? -12.875 4.137 11.957 1.00 96.06 100 LYS A CA 1
ATOM 734 C C . LYS A 1 100 ? -13.213 2.772 12.544 1.00 96.06 100 LYS A C 1
ATOM 736 O O . LYS A 1 100 ? -13.239 1.778 11.816 1.00 96.06 100 LYS A O 1
ATOM 741 N N . ALA A 1 101 ? -13.532 2.740 13.836 1.00 95.25 101 ALA A N 1
ATOM 742 C CA . ALA A 1 101 ? -13.975 1.520 14.511 1.00 95.25 101 ALA A CA 1
ATOM 743 C C . ALA A 1 101 ? -15.122 0.826 13.744 1.00 95.25 101 ALA A C 1
ATOM 745 O O . ALA A 1 101 ? -16.135 1.449 13.419 1.00 95.25 101 ALA A O 1
ATOM 746 N N . ASN A 1 102 ? -14.959 -0.470 13.469 1.00 94.50 102 ASN A N 1
ATOM 747 C CA . ASN A 1 102 ? -15.902 -1.332 12.751 1.00 94.50 102 ASN A CA 1
ATOM 748 C C . ASN A 1 102 ? -16.419 -0.764 11.408 1.00 94.50 102 ASN A C 1
ATOM 750 O O . ASN A 1 102 ? -17.581 -0.979 11.053 1.00 94.50 102 ASN A O 1
ATOM 754 N N . LYS A 1 103 ? -15.574 -0.053 10.649 1.00 97.00 103 LYS A N 1
ATOM 755 C CA . LYS A 1 103 ? -15.902 0.451 9.307 1.00 97.00 103 LYS A CA 1
A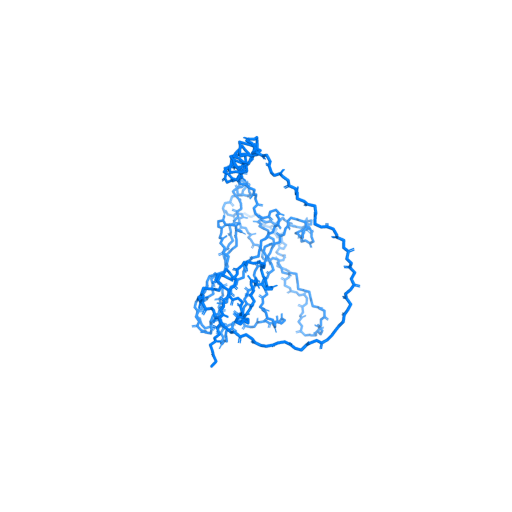TOM 756 C C . LYS A 1 103 ? -14.886 0.041 8.256 1.00 97.00 103 LYS A C 1
ATOM 758 O O . LYS A 1 103 ? -13.703 -0.111 8.548 1.00 97.00 103 LYS A O 1
ATOM 763 N N . ASP A 1 104 ? -15.392 -0.093 7.040 1.00 96.81 104 ASP A N 1
ATOM 764 C CA . ASP A 1 104 ? -14.610 -0.388 5.854 1.00 96.81 104 ASP A CA 1
ATOM 765 C C . ASP A 1 104 ? -13.730 0.809 5.462 1.00 96.81 104 ASP A C 1
ATOM 767 O O . ASP A 1 104 ? -14.126 1.970 5.618 1.00 96.81 104 ASP A O 1
ATOM 771 N N . ALA A 1 105 ? -12.535 0.529 4.949 1.00 96.88 105 ALA A N 1
ATOM 772 C CA . ALA A 1 105 ? -11.612 1.528 4.421 1.00 96.88 105 ALA A CA 1
ATOM 773 C C . ALA A 1 105 ? -10.759 0.944 3.286 1.00 96.88 105 ALA A C 1
ATOM 775 O O . ALA A 1 105 ? -10.454 -0.247 3.271 1.00 96.88 105 ALA A O 1
ATOM 776 N N . THR A 1 106 ? -10.314 1.806 2.376 1.00 97.06 106 THR A N 1
ATOM 777 C CA . THR A 1 106 ? -9.304 1.476 1.362 1.00 97.06 106 THR A CA 1
ATOM 778 C C . THR A 1 106 ? -8.051 2.288 1.659 1.00 97.06 106 THR A C 1
ATOM 780 O O . THR A 1 106 ? -8.161 3.477 1.959 1.00 97.06 106 THR A O 1
ATOM 783 N N . VAL A 1 107 ? -6.873 1.669 1.581 1.00 95.75 107 VAL A N 1
ATOM 784 C CA . VAL A 1 107 ? -5.581 2.352 1.753 1.00 95.75 107 VAL A CA 1
ATOM 785 C C . VAL A 1 107 ? -4.705 2.079 0.539 1.00 95.75 107 VAL A C 1
ATOM 787 O O . VAL A 1 107 ? -4.517 0.924 0.165 1.00 95.75 107 VAL A O 1
ATOM 790 N N . GLY A 1 108 ? -4.147 3.135 -0.050 1.00 93.25 108 GLY A N 1
ATOM 791 C CA . GLY A 1 108 ? -3.336 3.040 -1.261 1.00 93.25 108 GLY A CA 1
ATOM 792 C C . GLY A 1 108 ? -4.146 2.937 -2.553 1.00 93.25 108 GLY A C 1
ATOM 793 O O . GLY A 1 108 ? -5.374 2.789 -2.562 1.00 93.25 108 GLY A O 1
ATOM 794 N N . SER A 1 109 ? -3.428 3.046 -3.664 1.00 91.31 109 SER A N 1
ATOM 795 C CA . SER A 1 109 ? -3.980 3.153 -5.008 1.00 91.31 109 SER A CA 1
ATOM 796 C C . SER A 1 109 ? -3.090 2.378 -5.968 1.00 91.31 109 SER A C 1
ATOM 798 O O . SER A 1 109 ? -1.935 2.743 -6.182 1.00 91.31 109 SER A O 1
ATOM 800 N N . LEU A 1 110 ? -3.637 1.323 -6.582 1.00 88.81 110 LEU A N 1
ATOM 801 C CA . LEU A 1 110 ? -2.906 0.489 -7.545 1.00 88.81 110 LEU A CA 1
ATOM 802 C C . LEU A 1 110 ? -2.291 1.334 -8.674 1.00 88.81 110 LEU A C 1
ATOM 804 O O . LEU A 1 110 ? -1.154 1.108 -9.065 1.00 88.81 110 LEU A O 1
ATOM 808 N N . LYS A 1 111 ? -3.007 2.375 -9.120 1.00 85.50 111 LYS A N 1
ATOM 809 C CA . LYS A 1 111 ? -2.580 3.275 -10.204 1.00 85.50 111 LYS A CA 1
ATOM 810 C C . LYS A 1 111 ? -1.446 4.235 -9.833 1.00 85.50 111 LYS A C 1
ATOM 812 O O . LYS A 1 111 ? -0.809 4.766 -10.733 1.00 85.50 111 LYS A O 1
ATOM 817 N N . GLU A 1 112 ? -1.241 4.511 -8.547 1.00 84.69 112 GLU A N 1
ATOM 818 C CA . GLU A 1 112 ? -0.240 5.481 -8.071 1.00 84.69 112 GLU A CA 1
ATOM 819 C C . GLU A 1 112 ? 0.974 4.794 -7.444 1.00 84.69 112 GLU A C 1
ATOM 821 O O . GLU A 1 112 ? 2.091 5.289 -7.567 1.00 84.69 112 GLU A O 1
ATOM 826 N N . THR A 1 113 ? 0.752 3.680 -6.741 1.00 86.69 113 THR A N 1
ATOM 827 C CA . THR A 1 113 ? 1.767 3.021 -5.909 1.00 86.69 113 THR A CA 1
ATOM 828 C C . THR A 1 113 ? 1.777 1.500 -6.051 1.00 86.69 113 THR A C 1
ATOM 830 O O . THR A 1 113 ? 2.494 0.840 -5.306 1.00 86.69 113 THR A O 1
ATOM 833 N N . GLY A 1 114 ? 0.972 0.915 -6.947 1.00 87.56 114 GLY A N 1
ATOM 834 C CA . GLY A 1 114 ? 0.883 -0.536 -7.176 1.00 87.56 114 GLY A CA 1
ATOM 835 C C . GLY A 1 114 ? 0.305 -1.358 -6.019 1.00 87.56 114 GLY A C 1
ATOM 836 O O . GLY A 1 114 ? 0.017 -2.534 -6.208 1.00 87.56 114 GLY A O 1
ATOM 837 N N . TRP A 1 115 ? 0.078 -0.758 -4.848 1.00 91.38 115 TRP A N 1
ATOM 838 C CA . TRP A 1 115 ? -0.398 -1.430 -3.639 1.00 91.38 115 TRP A CA 1
ATOM 839 C C . TRP A 1 115 ? -1.750 -0.879 -3.190 1.00 91.38 115 TRP A C 1
ATOM 841 O O . TRP A 1 115 ? -1.951 0.336 -3.106 1.00 91.38 115 TRP A O 1
ATOM 851 N N . GLN A 1 116 ? -2.666 -1.777 -2.831 1.00 94.19 116 GLN A N 1
ATOM 852 C CA . GLN A 1 116 ? -3.929 -1.415 -2.198 1.00 94.19 116 GLN A CA 1
ATOM 853 C C . GLN A 1 116 ? -4.337 -2.430 -1.128 1.00 94.19 116 GLN A C 1
ATOM 855 O O . GLN A 1 116 ? -4.387 -3.632 -1.378 1.00 94.19 116 GLN A O 1
ATOM 860 N N . LEU A 1 117 ? -4.688 -1.929 0.055 1.00 95.25 117 LEU A N 1
ATOM 861 C CA . LEU A 1 117 ? -5.355 -2.687 1.112 1.00 95.25 117 LEU A CA 1
ATOM 862 C C . LEU A 1 117 ? -6.850 -2.383 1.082 1.00 95.25 117 LEU A C 1
ATOM 864 O O . LEU A 1 117 ? -7.250 -1.216 1.106 1.00 95.25 117 LEU A O 1
ATOM 868 N N . GLN A 1 118 ? -7.664 -3.433 1.123 1.00 96.88 118 GLN A N 1
ATOM 869 C CA . GLN A 1 118 ? -9.077 -3.339 1.475 1.00 96.88 118 GLN A CA 1
ATOM 870 C C . GLN A 1 118 ? -9.226 -3.795 2.923 1.00 96.88 118 GLN A C 1
ATOM 872 O O . GLN A 1 118 ? -8.854 -4.909 3.276 1.00 96.88 118 GLN A O 1
ATOM 877 N N . ILE A 1 119 ? -9.744 -2.922 3.778 1.00 96.69 119 ILE A N 1
ATOM 878 C CA . ILE A 1 119 ? -9.915 -3.158 5.211 1.00 96.69 119 ILE A CA 1
ATOM 879 C C . ILE A 1 119 ? -11.412 -3.316 5.457 1.00 96.69 119 ILE A C 1
ATOM 881 O O . ILE A 1 119 ? -12.114 -2.309 5.396 1.00 96.69 119 ILE A O 1
ATOM 885 N N . PRO A 1 120 ? -11.928 -4.529 5.725 1.00 97.25 120 PRO A N 1
ATOM 886 C CA . PRO A 1 120 ? -13.349 -4.712 6.003 1.00 97.25 120 PRO A CA 1
ATOM 887 C C . PRO A 1 120 ? -13.761 -4.166 7.374 1.00 97.25 120 PRO A C 1
ATOM 889 O O . PRO A 1 120 ? -12.949 -4.071 8.306 1.00 97.25 120 PRO A O 1
ATOM 892 N N . ALA A 1 121 ? -15.057 -3.913 7.542 1.00 95.19 121 ALA A N 1
ATOM 893 C CA . ALA A 1 121 ? -15.676 -3.723 8.847 1.00 95.19 121 ALA A CA 1
ATOM 894 C C . ALA A 1 121 ? -15.303 -4.853 9.833 1.00 95.19 121 ALA A C 1
ATOM 896 O O . ALA A 1 121 ? -15.030 -5.994 9.460 1.00 95.19 121 ALA A O 1
ATOM 897 N N . ASN A 1 122 ? -15.305 -4.528 11.127 1.00 93.50 122 ASN A N 1
ATOM 898 C CA . ASN A 1 122 ? -14.863 -5.382 12.243 1.00 93.50 122 ASN A CA 1
ATOM 899 C C . ASN A 1 122 ? -13.357 -5.729 12.285 1.00 93.50 122 ASN A C 1
ATOM 901 O O . ASN A 1 122 ? -12.912 -6.326 13.266 1.00 93.50 122 ASN A O 1
ATOM 905 N N . THR A 1 123 ? -12.540 -5.304 11.310 1.00 95.44 123 THR A N 1
ATOM 906 C CA . THR A 1 123 ? -11.072 -5.474 11.375 1.00 95.44 123 THR A CA 1
ATOM 907 C C . THR A 1 123 ? -10.457 -4.745 12.575 1.00 95.44 123 THR A C 1
ATOM 909 O O . THR A 1 123 ? -9.541 -5.269 13.210 1.00 95.44 123 THR A O 1
ATOM 912 N N . PHE A 1 124 ? -10.981 -3.562 12.916 1.00 94.00 124 PHE A N 1
ATOM 913 C CA . PHE A 1 124 ? -10.502 -2.719 14.012 1.00 94.00 124 PHE A CA 1
ATOM 914 C C . PHE A 1 124 ? -11.650 -2.330 14.946 1.00 94.00 124 PHE A C 1
ATOM 916 O O . PHE A 1 124 ? -12.645 -1.760 14.506 1.00 94.00 124 PHE A O 1
ATOM 923 N N . LYS A 1 125 ? -11.487 -2.597 16.248 1.00 92.31 125 LYS A N 1
ATOM 924 C CA . LYS A 1 125 ? -12.466 -2.254 17.302 1.00 92.31 125 LYS A CA 1
ATOM 925 C C . LYS A 1 125 ? -12.434 -0.780 17.724 1.00 92.31 125 LYS A C 1
ATOM 927 O O . LYS A 1 125 ? -13.270 -0.343 18.507 1.00 92.31 125 LYS A O 1
ATOM 932 N N . GLU A 1 126 ? -11.439 -0.044 17.249 1.00 93.44 126 GLU A N 1
ATOM 933 C CA . GLU A 1 126 ? -11.058 1.297 17.682 1.00 93.44 126 GLU A CA 1
ATOM 934 C C . GLU A 1 126 ? -10.760 2.141 16.436 1.00 93.44 126 GLU A C 1
ATOM 936 O O . GLU A 1 126 ? -10.359 1.595 15.406 1.00 93.44 126 GLU A O 1
ATOM 941 N N . ASP A 1 127 ? -10.891 3.465 16.531 1.00 95.19 127 ASP A N 1
ATOM 942 C CA . ASP A 1 127 ? -10.291 4.363 15.539 1.00 95.19 127 ASP A CA 1
ATOM 943 C C . ASP A 1 127 ? -8.769 4.137 15.494 1.00 95.19 127 ASP A C 1
ATOM 945 O O . ASP A 1 127 ? -8.119 3.941 16.525 1.00 95.19 127 ASP A O 1
ATOM 949 N N . SER A 1 128 ? -8.177 4.146 14.301 1.00 91.88 128 SER A N 1
ATOM 950 C CA . SER A 1 128 ? -6.732 3.958 14.127 1.00 91.88 128 SER A CA 1
ATOM 951 C C . SER A 1 128 ? -6.223 4.638 12.863 1.00 91.88 128 SER A C 1
ATOM 953 O O . SER A 1 128 ? -6.879 4.635 11.824 1.00 91.88 128 SER A O 1
ATOM 955 N N . LYS A 1 129 ? -5.026 5.217 12.946 1.00 95.56 129 LYS A N 1
ATOM 956 C CA . LYS A 1 129 ? -4.323 5.818 11.811 1.00 95.56 129 LYS A CA 1
ATOM 957 C C . LYS A 1 129 ? -3.351 4.776 11.259 1.00 95.56 129 LYS A C 1
ATOM 959 O O . LYS A 1 129 ? -2.461 4.330 11.985 1.00 95.56 129 LYS A O 1
ATOM 964 N N . LEU A 1 130 ? -3.557 4.341 10.020 1.00 94.94 130 LEU A N 1
ATOM 965 C CA . LEU A 1 130 ? -2.688 3.388 9.332 1.00 94.94 130 LEU A CA 1
ATOM 966 C C . LEU A 1 130 ? -1.853 4.138 8.294 1.00 94.94 130 LEU A C 1
ATOM 968 O O . LEU A 1 130 ? -2.378 4.941 7.524 1.00 94.94 130 LEU A O 1
ATOM 972 N N . ASN A 1 131 ? -0.553 3.865 8.305 1.00 93.62 131 ASN A N 1
ATOM 973 C CA . ASN A 1 131 ? 0.426 4.356 7.350 1.00 93.62 131 ASN A CA 1
ATOM 974 C C . ASN A 1 131 ? 0.975 3.179 6.549 1.00 93.62 131 ASN A C 1
ATOM 976 O O . ASN A 1 131 ? 1.559 2.257 7.122 1.00 93.62 131 ASN A O 1
ATOM 980 N N . MET A 1 132 ? 0.785 3.222 5.235 1.00 93.44 132 MET A N 1
ATOM 981 C CA . MET A 1 132 ? 1.401 2.299 4.291 1.00 93.44 132 MET A CA 1
ATOM 982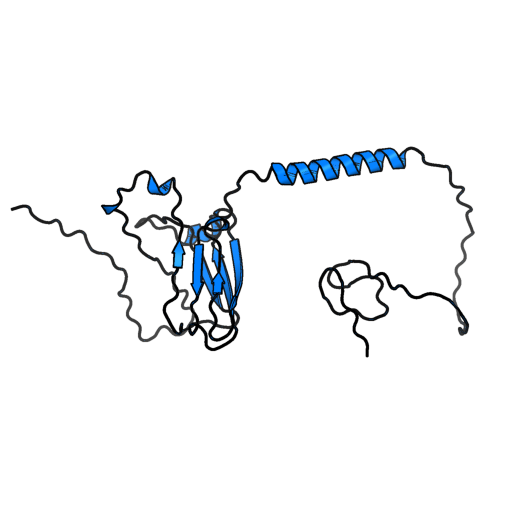 C C . MET A 1 132 ? 2.464 3.063 3.506 1.00 93.44 132 MET A C 1
ATOM 984 O O . MET A 1 132 ? 2.117 3.975 2.758 1.00 93.44 132 MET A O 1
ATOM 988 N N . ARG A 1 133 ? 3.742 2.704 3.659 1.00 92.88 133 ARG A N 1
ATOM 989 C CA . ARG A 1 133 ? 4.833 3.235 2.830 1.00 92.88 133 ARG A CA 1
ATOM 990 C C . ARG A 1 133 ? 5.304 2.171 1.851 1.00 92.88 133 ARG A C 1
ATOM 992 O O . ARG A 1 133 ? 5.877 1.172 2.274 1.00 92.88 133 ARG A O 1
ATOM 999 N N . VAL A 1 134 ? 5.099 2.408 0.562 1.00 91.81 134 VAL A N 1
ATOM 1000 C CA . VAL A 1 134 ? 5.827 1.707 -0.500 1.00 91.81 134 VAL A CA 1
ATOM 1001 C C . VAL A 1 134 ? 7.237 2.289 -0.515 1.00 91.81 134 VAL A C 1
ATOM 1003 O O . VAL A 1 134 ? 7.395 3.512 -0.550 1.00 91.81 134 VAL A O 1
ATOM 1006 N N . LEU A 1 135 ? 8.243 1.428 -0.382 1.00 90.69 135 LEU A N 1
ATOM 1007 C CA . LEU A 1 135 ? 9.635 1.848 -0.229 1.00 90.69 135 LEU A CA 1
ATOM 1008 C C . LEU A 1 135 ? 10.180 2.450 -1.533 1.00 90.69 135 LEU A C 1
ATOM 1010 O O . LEU A 1 135 ? 9.734 2.103 -2.620 1.00 90.69 135 LEU A O 1
ATOM 1014 N N . SER A 1 136 ? 11.168 3.335 -1.430 1.00 88.62 136 SER A N 1
ATOM 1015 C CA . SER A 1 136 ? 11.978 3.755 -2.582 1.00 88.62 136 SER A CA 1
ATOM 1016 C C . SER A 1 136 ? 12.846 2.607 -3.114 1.00 88.62 136 SER A C 1
ATOM 1018 O O . SER A 1 136 ? 13.109 1.630 -2.403 1.00 88.62 136 SER A O 1
ATOM 1020 N N . VAL A 1 137 ? 13.375 2.731 -4.336 1.00 85.81 137 VAL A N 1
ATOM 1021 C CA . VAL A 1 137 ? 14.346 1.757 -4.887 1.00 85.81 137 VAL A CA 1
ATOM 1022 C C . VAL A 1 137 ? 15.595 1.646 -3.999 1.00 85.81 137 VAL A C 1
ATOM 1024 O O . VAL A 1 137 ? 16.113 0.549 -3.800 1.00 85.81 137 VAL A O 1
ATOM 1027 N N . ALA A 1 138 ? 16.030 2.754 -3.390 1.00 88.44 138 ALA A N 1
ATOM 1028 C CA . ALA A 1 138 ? 17.165 2.777 -2.466 1.00 88.44 138 ALA A CA 1
ATOM 1029 C C . ALA A 1 138 ? 16.882 2.026 -1.148 1.00 88.44 138 ALA A C 1
ATOM 1031 O O . ALA A 1 138 ? 17.697 1.208 -0.728 1.00 88.44 138 ALA A O 1
ATOM 1032 N N . GLU A 1 139 ? 15.722 2.243 -0.515 1.00 88.62 139 GLU A N 1
ATOM 1033 C CA . GLU A 1 139 ? 15.289 1.465 0.663 1.00 88.62 139 GLU A CA 1
ATOM 1034 C C . GLU A 1 139 ? 15.069 -0.024 0.325 1.00 88.62 139 GLU A C 1
ATOM 1036 O O . GLU A 1 139 ? 15.322 -0.905 1.149 1.00 88.62 139 GLU A O 1
ATOM 1041 N N . SER A 1 140 ? 14.613 -0.317 -0.896 1.00 86.56 140 SER A N 1
ATOM 1042 C CA . SER A 1 140 ? 14.329 -1.680 -1.369 1.00 86.56 140 SER A CA 1
ATOM 1043 C C . SER A 1 140 ? 15.589 -2.531 -1.559 1.00 86.56 140 SER A C 1
ATOM 1045 O O . SER A 1 140 ? 15.495 -3.759 -1.553 1.00 86.56 140 SER A O 1
ATOM 1047 N N . ALA A 1 141 ? 16.775 -1.918 -1.661 1.00 87.19 141 ALA A N 1
ATOM 1048 C CA . ALA A 1 141 ? 18.049 -2.633 -1.750 1.00 87.19 141 ALA A CA 1
ATOM 1049 C C . ALA A 1 141 ? 18.289 -3.574 -0.550 1.00 87.19 141 ALA A C 1
ATOM 1051 O O . ALA A 1 141 ? 18.846 -4.656 -0.715 1.00 87.19 141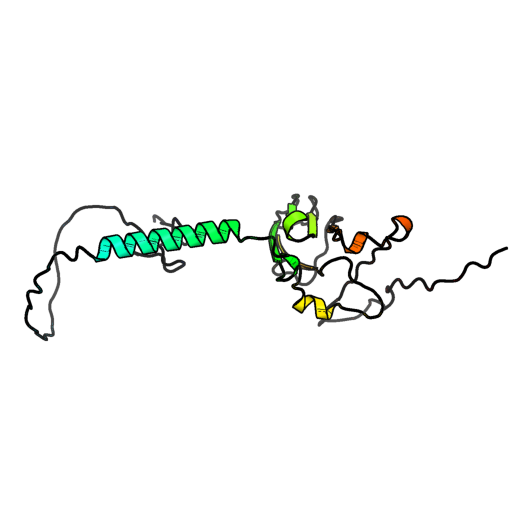 ALA A O 1
ATOM 1052 N N . GLU A 1 142 ? 17.780 -3.234 0.642 1.00 86.25 142 GLU A N 1
ATOM 1053 C CA . GLU A 1 142 ? 17.845 -4.095 1.835 1.00 86.25 142 GLU A CA 1
ATOM 1054 C C . GLU A 1 142 ? 17.005 -5.396 1.763 1.00 86.25 142 GLU A C 1
ATOM 1056 O O . GLU A 1 142 ? 16.991 -6.183 2.723 1.00 86.25 142 GLU A O 1
ATOM 1061 N N . TYR A 1 143 ? 16.241 -5.582 0.686 1.00 82.81 143 TYR A N 1
ATOM 1062 C CA . TYR A 1 143 ? 15.334 -6.711 0.459 1.00 82.81 143 TYR A CA 1
ATOM 1063 C C . TYR A 1 143 ? 15.723 -7.528 -0.783 1.00 82.81 143 TYR A C 1
ATOM 1065 O O . TYR A 1 143 ? 15.067 -8.526 -1.079 1.00 82.81 143 TYR A O 1
ATOM 1073 N N . GLN A 1 144 ? 16.787 -7.130 -1.490 1.00 81.81 144 GLN A N 1
ATOM 1074 C CA . GLN A 1 144 ? 17.357 -7.908 -2.588 1.00 81.81 144 GLN A CA 1
ATOM 1075 C C . GLN A 1 144 ? 17.892 -9.254 -2.082 1.00 81.81 144 GLN A C 1
ATOM 1077 O O . GLN A 1 144 ? 18.393 -9.371 -0.962 1.00 81.81 144 GLN A O 1
ATOM 1082 N N . SER A 1 145 ? 17.784 -10.277 -2.927 1.00 80.38 145 SER A N 1
ATOM 1083 C CA . SER A 1 145 ? 18.167 -11.653 -2.623 1.00 80.38 145 SER A CA 1
ATOM 1084 C C . SER A 1 145 ? 18.851 -12.287 -3.832 1.00 80.38 145 SER A C 1
ATOM 1086 O O . SER A 1 145 ? 18.566 -11.925 -4.969 1.00 80.38 145 SER A O 1
ATOM 1088 N N . ALA A 1 146 ? 19.737 -13.253 -3.588 1.00 83.12 146 ALA A N 1
ATOM 1089 C CA . ALA A 1 146 ? 20.271 -14.121 -4.639 1.00 83.12 146 ALA A CA 1
ATOM 1090 C C . ALA A 1 146 ? 19.358 -15.336 -4.917 1.00 83.12 146 ALA A C 1
ATOM 1092 O O . ALA A 1 146 ? 19.507 -15.990 -5.945 1.00 83.12 146 ALA A O 1
ATOM 1093 N N . ASP A 1 147 ? 18.420 -15.636 -4.008 1.00 80.62 147 ASP A N 1
ATOM 1094 C CA . ASP A 1 147 ? 17.526 -16.800 -4.094 1.00 80.62 147 ASP A CA 1
ATOM 1095 C C . ASP A 1 147 ? 16.211 -16.508 -4.845 1.00 80.62 147 ASP A C 1
ATOM 1097 O O . ASP A 1 147 ? 15.509 -17.443 -5.235 1.00 80.62 147 ASP A O 1
ATOM 1101 N N . PHE A 1 148 ? 15.828 -15.232 -4.986 1.00 78.50 148 PHE A N 1
ATOM 1102 C CA . PHE A 1 148 ? 14.570 -14.804 -5.608 1.00 78.50 148 PHE A CA 1
ATOM 1103 C C . PHE A 1 148 ? 14.616 -13.340 -6.069 1.00 78.50 148 PHE A C 1
ATOM 1105 O O . PHE A 1 148 ? 15.300 -12.511 -5.471 1.00 78.50 148 PHE A O 1
ATOM 1112 N N . GLU A 1 149 ? 13.812 -13.021 -7.082 1.00 77.38 149 GLU A N 1
ATOM 1113 C CA . GLU A 1 149 ? 13.542 -11.656 -7.543 1.00 77.38 149 GLU A CA 1
ATOM 1114 C C . GLU A 1 149 ? 12.246 -11.101 -6.918 1.00 77.38 149 GLU A C 1
ATOM 1116 O O . GLU A 1 149 ? 11.374 -11.855 -6.477 1.00 77.38 149 GLU A O 1
ATOM 1121 N N . LEU A 1 150 ? 12.124 -9.773 -6.838 1.00 78.06 150 LEU A N 1
ATOM 1122 C CA . LEU A 1 150 ? 10.961 -9.085 -6.273 1.00 78.06 150 LEU A CA 1
ATOM 1123 C C . LEU A 1 150 ? 10.044 -8.562 -7.387 1.00 78.06 150 LEU A C 1
ATOM 1125 O O . LEU A 1 150 ? 10.280 -7.487 -7.928 1.00 78.06 150 LEU A O 1
ATOM 1129 N N . TYR A 1 151 ? 8.935 -9.260 -7.646 1.00 77.12 151 TYR A N 1
ATOM 1130 C CA . TYR A 1 151 ? 7.911 -8.855 -8.629 1.00 77.12 151 TYR A CA 1
ATOM 1131 C C . TYR A 1 151 ? 7.060 -7.625 -8.228 1.00 77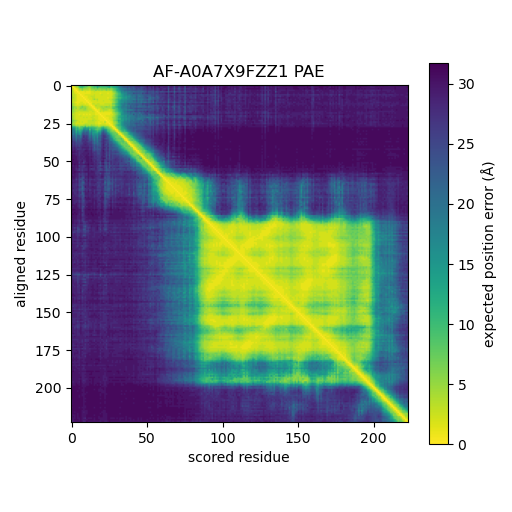.12 151 TYR A C 1
ATOM 1133 O O . TYR A 1 151 ? 5.956 -7.422 -8.733 1.00 77.12 151 TYR A O 1
ATOM 1141 N N . GLY A 1 152 ? 7.540 -6.816 -7.285 1.00 78.75 152 GLY A N 1
ATOM 1142 C CA . GLY A 1 152 ? 6.870 -5.623 -6.780 1.00 78.75 152 GLY A CA 1
ATOM 1143 C C . GLY A 1 152 ? 7.662 -4.966 -5.651 1.00 78.75 152 GLY A C 1
ATOM 1144 O O . GLY A 1 152 ? 8.348 -5.634 -4.875 1.00 78.75 152 GLY A O 1
ATOM 1145 N N . THR A 1 153 ? 7.571 -3.642 -5.555 1.00 85.69 153 THR A N 1
ATOM 1146 C CA . THR A 1 153 ? 8.305 -2.840 -4.568 1.00 85.69 153 THR A CA 1
ATOM 1147 C C . THR A 1 153 ? 7.876 -3.192 -3.135 1.00 85.69 153 THR A C 1
ATOM 1149 O O . THR A 1 153 ? 6.675 -3.173 -2.867 1.00 85.69 153 THR A O 1
ATOM 1152 N N . PRO A 1 154 ? 8.797 -3.480 -2.194 1.00 88.94 154 PRO A N 1
ATOM 1153 C CA . PRO A 1 154 ? 8.465 -3.731 -0.793 1.00 88.94 154 PRO A CA 1
ATOM 1154 C C . PRO A 1 154 ? 7.597 -2.639 -0.151 1.00 88.94 154 PRO A C 1
ATOM 1156 O O . PRO A 1 154 ? 7.718 -1.452 -0.461 1.00 88.94 154 PRO A O 1
ATOM 1159 N N . VAL A 1 155 ? 6.750 -3.044 0.799 1.00 90.38 155 VAL A N 1
ATOM 1160 C CA . VAL A 1 155 ? 5.829 -2.153 1.513 1.00 90.38 155 VAL A CA 1
ATOM 1161 C C . VAL A 1 155 ? 5.944 -2.331 3.028 1.00 90.38 155 VAL A C 1
ATOM 1163 O O . VAL A 1 155 ? 5.981 -3.448 3.543 1.00 90.38 155 VAL A O 1
ATOM 1166 N N . GLU A 1 156 ? 5.975 -1.221 3.762 1.00 90.44 156 GLU A N 1
ATOM 1167 C CA . GLU A 1 156 ? 5.891 -1.193 5.221 1.00 90.44 156 GLU A CA 1
ATOM 1168 C C . GLU A 1 156 ? 4.507 -0.692 5.657 1.00 90.44 156 GLU A C 1
ATOM 1170 O O . GLU A 1 156 ? 4.092 0.410 5.298 1.00 90.44 156 GLU A O 1
ATOM 1175 N N . ILE A 1 157 ? 3.797 -1.487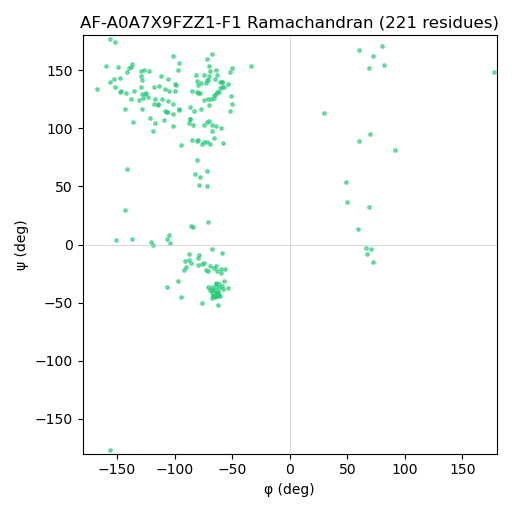 6.462 1.00 91.44 157 ILE A N 1
ATOM 1176 C CA . ILE A 1 157 ? 2.459 -1.165 6.976 1.00 91.44 157 ILE A CA 1
ATOM 1177 C C . ILE A 1 157 ? 2.541 -1.009 8.497 1.00 91.44 157 ILE A C 1
ATOM 1179 O O . ILE A 1 157 ? 2.921 -1.941 9.206 1.00 91.44 157 ILE A O 1
ATOM 1183 N N . LYS A 1 158 ? 2.172 0.169 9.009 1.00 91.00 158 LYS A N 1
ATOM 1184 C CA . LYS A 1 158 ? 2.198 0.519 10.438 1.00 91.00 158 LYS A CA 1
ATOM 1185 C C . LYS A 1 158 ? 0.864 1.104 10.884 1.00 91.00 158 LYS A C 1
ATOM 1187 O O . LYS A 1 158 ? 0.246 1.874 10.153 1.00 91.00 158 LYS A O 1
ATOM 1192 N N . LEU A 1 159 ? 0.457 0.809 12.118 1.00 91.31 159 LEU A N 1
ATOM 1193 C CA . LEU A 1 159 ? -0.549 1.604 12.825 1.00 91.31 159 LEU A CA 1
ATOM 1194 C C . LEU A 1 159 ? 0.147 2.556 13.796 1.00 91.31 159 LEU A C 1
ATOM 1196 O O . LEU A 1 159 ? 1.077 2.171 14.505 1.00 91.31 159 LEU A O 1
ATOM 1200 N N . GLU A 1 160 ? -0.332 3.793 13.852 1.00 89.06 160 GLU A N 1
ATOM 1201 C CA . GLU A 1 160 ? 0.151 4.791 14.800 1.00 89.06 160 GLU A CA 1
ATOM 1202 C C . GLU A 1 160 ? -0.001 4.283 16.247 1.00 89.06 160 GLU A C 1
ATOM 1204 O O . GLU A 1 160 ? -1.021 3.700 16.621 1.00 89.06 160 GLU A O 1
ATOM 1209 N N . ASN A 1 161 ? 1.042 4.483 17.059 1.00 84.75 161 ASN A N 1
ATOM 1210 C CA . ASN A 1 161 ? 1.126 4.073 18.466 1.00 84.75 161 ASN A CA 1
ATOM 1211 C C . ASN A 1 161 ? 0.968 2.559 18.755 1.00 84.75 161 ASN A C 1
ATOM 1213 O O . ASN A 1 161 ? 0.836 2.178 19.919 1.00 84.75 161 ASN A O 1
ATOM 1217 N N . ARG A 1 162 ? 1.042 1.668 17.749 1.00 81.50 162 ARG A N 1
ATOM 1218 C CA . ARG A 1 162 ? 0.990 0.202 17.941 1.00 81.50 162 ARG A CA 1
ATOM 1219 C C . ARG A 1 162 ? 2.235 -0.478 17.362 1.00 81.50 162 ARG A C 1
ATOM 1221 O O . ARG A 1 162 ? 2.547 -0.301 16.192 1.00 81.50 162 ARG A O 1
ATOM 1228 N N . LYS A 1 163 ? 2.929 -1.292 18.173 1.00 79.25 163 LYS A N 1
ATOM 1229 C CA . LYS A 1 163 ? 4.057 -2.128 17.704 1.00 79.25 163 LYS A CA 1
ATOM 1230 C C . LYS A 1 163 ? 3.571 -3.359 16.936 1.00 79.25 163 LYS A C 1
ATOM 1232 O O . LYS A 1 163 ? 4.007 -3.594 15.821 1.00 79.25 163 LYS A O 1
ATOM 1237 N N . ASN A 1 164 ? 2.629 -4.092 17.533 1.00 79.94 164 ASN A N 1
ATOM 1238 C CA . ASN A 1 164 ? 1.987 -5.272 16.957 1.00 79.94 164 ASN A CA 1
ATOM 1239 C C . ASN A 1 164 ? 0.472 -5.046 16.905 1.00 79.94 164 ASN A C 1
ATOM 1241 O O . ASN A 1 164 ? -0.087 -4.358 17.764 1.00 79.94 164 ASN A O 1
ATOM 1245 N N . VAL A 1 165 ? -0.198 -5.643 15.920 1.00 83.75 165 VAL A N 1
ATOM 1246 C CA . VAL A 1 165 ? -1.635 -5.465 15.676 1.00 83.75 165 VAL A CA 1
ATOM 1247 C C . VAL A 1 165 ? -2.263 -6.814 15.350 1.00 83.75 165 VAL A C 1
ATOM 1249 O O . VAL A 1 165 ? -1.834 -7.492 14.421 1.00 83.75 165 VAL A O 1
ATOM 1252 N N . ARG A 1 166 ? -3.309 -7.193 16.093 1.00 87.19 166 ARG A N 1
ATOM 1253 C CA . ARG A 1 166 ? -4.172 -8.325 15.738 1.00 87.19 166 ARG A CA 1
ATOM 1254 C C . ARG A 1 166 ? -5.392 -7.800 14.991 1.00 87.19 166 ARG A C 1
ATOM 1256 O O . ARG A 1 166 ? -6.198 -7.079 15.571 1.00 87.19 166 ARG A O 1
ATOM 1263 N N . LEU A 1 167 ? -5.519 -8.188 13.727 1.00 92.00 167 LEU A N 1
ATOM 1264 C CA . LEU A 1 167 ? -6.684 -7.891 12.898 1.00 92.00 167 LEU A CA 1
ATOM 1265 C C . LEU A 1 167 ? -7.896 -8.709 13.382 1.00 92.00 167 LEU A C 1
ATOM 1267 O O . LEU A 1 167 ? -7.751 -9.868 13.780 1.00 92.00 167 LEU A O 1
ATOM 1271 N N . GLY A 1 168 ? -9.086 -8.105 13.361 1.00 91.31 168 GLY A N 1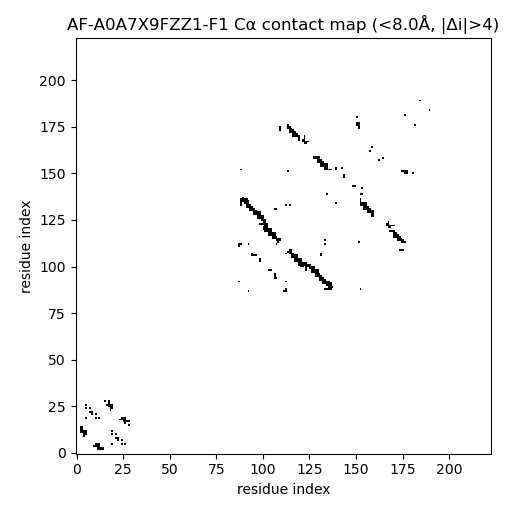
ATOM 1272 C CA . GLY A 1 168 ? -10.350 -8.774 13.697 1.00 91.31 168 GLY A CA 1
ATOM 1273 C C . GLY A 1 168 ? -10.887 -9.702 12.600 1.00 91.31 168 GLY A C 1
ATOM 1274 O O . GLY A 1 168 ? -11.718 -10.561 12.883 1.00 91.31 168 GLY A O 1
ATOM 1275 N N . GLY A 1 169 ? -10.384 -9.562 11.371 1.00 90.81 169 GLY A N 1
ATOM 1276 C CA . GLY A 1 169 ? -10.723 -10.376 10.205 1.00 90.81 169 GLY A CA 1
ATOM 1277 C C . GLY A 1 169 ? -9.598 -10.350 9.166 1.00 90.81 169 GLY A C 1
ATOM 1278 O O . GLY A 1 169 ? -8.545 -9.754 9.401 1.00 90.81 169 GLY A O 1
ATOM 1279 N N . ALA A 1 170 ? -9.811 -11.006 8.024 1.00 91.56 170 ALA A N 1
ATOM 1280 C CA . ALA A 1 170 ? -8.879 -10.946 6.901 1.00 91.56 170 ALA A CA 1
ATOM 1281 C C . ALA A 1 170 ? -8.932 -9.569 6.213 1.00 91.56 170 ALA A C 1
ATOM 1283 O O . ALA A 1 170 ? -10.005 -8.997 6.043 1.00 91.56 170 ALA A O 1
ATOM 1284 N N . VAL A 1 171 ? -7.770 -9.067 5.794 1.00 93.94 171 VAL A N 1
ATOM 1285 C CA . VAL A 1 171 ? -7.597 -7.802 5.063 1.00 93.94 171 VAL A CA 1
ATOM 1286 C C . VAL A 1 171 ? -7.025 -8.151 3.690 1.00 93.94 171 VAL A C 1
ATOM 1288 O O . VAL A 1 171 ? -5.852 -8.525 3.623 1.00 93.94 171 VAL A O 1
ATOM 1291 N N . PRO A 1 172 ? -7.824 -8.113 2.607 1.00 93.31 172 PRO A N 1
ATOM 1292 C CA . PRO A 1 172 ? -7.308 -8.313 1.261 1.00 93.31 172 PRO A CA 1
ATOM 1293 C C . PRO A 1 172 ? -6.237 -7.280 0.900 1.00 93.31 172 PRO A C 1
ATOM 1295 O O . PRO A 1 172 ? -6.396 -6.080 1.136 1.00 93.31 172 PRO A O 1
ATOM 1298 N N . ILE A 1 173 ? -5.154 -7.768 0.299 1.00 91.19 173 ILE A N 1
ATOM 1299 C CA . ILE A 1 173 ? -4.080 -6.960 -0.274 1.00 91.19 173 ILE A CA 1
ATOM 1300 C C . ILE A 1 173 ? -4.053 -7.254 -1.770 1.00 91.19 173 ILE A C 1
ATOM 1302 O O . ILE A 1 173 ? -3.928 -8.412 -2.166 1.00 91.19 173 ILE A O 1
ATOM 1306 N N . THR A 1 174 ? -4.150 -6.209 -2.582 1.00 91.19 174 THR A N 1
ATOM 1307 C CA . THR A 1 174 ? -3.982 -6.279 -4.032 1.00 91.19 174 THR A CA 1
ATOM 1308 C C . THR A 1 174 ? -2.664 -5.611 -4.399 1.00 91.19 174 THR A C 1
ATOM 1310 O O . THR A 1 174 ? -2.366 -4.513 -3.922 1.00 91.19 174 THR A O 1
ATOM 1313 N N . VAL A 1 175 ? -1.890 -6.279 -5.253 1.00 87.06 175 VAL A N 1
ATOM 1314 C CA . VAL A 1 175 ? -0.612 -5.795 -5.782 1.00 87.06 175 VAL A CA 1
ATOM 1315 C C . VAL A 1 175 ? -0.693 -5.824 -7.302 1.00 87.06 175 VAL A C 1
ATOM 1317 O O . VAL A 1 175 ? -1.104 -6.835 -7.872 1.00 87.06 175 VAL A O 1
ATOM 1320 N N . GLN A 1 176 ? -0.324 -4.729 -7.957 1.00 85.56 176 GLN A N 1
ATOM 1321 C CA . GLN A 1 176 ? -0.127 -4.697 -9.400 1.00 85.56 176 GLN A CA 1
ATOM 1322 C C . GLN A 1 176 ? 1.311 -5.122 -9.709 1.00 85.56 176 GLN A C 1
ATOM 1324 O O . GLN A 1 176 ? 2.256 -4.455 -9.290 1.00 85.56 176 GLN A O 1
ATOM 1329 N N . ILE A 1 177 ? 1.465 -6.226 -10.442 1.00 80.62 177 ILE A N 1
ATOM 1330 C CA . ILE A 1 177 ? 2.752 -6.631 -11.015 1.00 80.62 177 ILE A CA 1
ATOM 1331 C C . ILE A 1 177 ? 2.997 -5.755 -12.260 1.00 80.62 177 ILE A C 1
ATOM 1333 O O . ILE A 1 177 ? 2.078 -5.631 -13.074 1.00 80.62 177 ILE A O 1
ATOM 1337 N N . PRO A 1 178 ? 4.176 -5.128 -12.415 1.00 74.19 178 PRO A N 1
ATOM 1338 C CA . PRO A 1 178 ? 4.533 -4.372 -13.617 1.00 74.19 178 PRO A CA 1
ATOM 1339 C C . PRO A 1 178 ? 4.510 -5.214 -14.905 1.00 74.19 178 PRO A C 1
ATOM 1341 O O . PRO A 1 178 ? 4.968 -6.356 -14.921 1.00 74.19 178 PRO A O 1
ATOM 1344 N N . ASP A 1 179 ? 4.008 -4.638 -16.004 1.00 76.19 179 ASP A N 1
ATOM 1345 C CA . ASP A 1 179 ? 3.8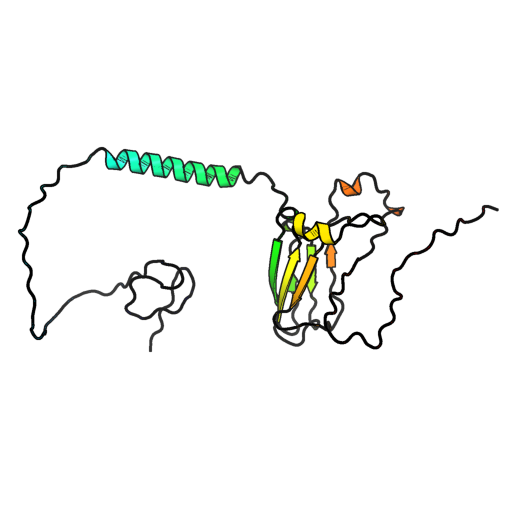19 -5.340 -17.287 1.00 76.19 179 ASP A CA 1
ATOM 1346 C C . ASP A 1 179 ? 5.135 -5.822 -17.922 1.00 76.19 179 ASP A C 1
ATOM 1348 O O . ASP A 1 179 ? 5.134 -6.723 -18.757 1.00 76.19 179 ASP A O 1
ATOM 1352 N N . ASP A 1 180 ? 6.272 -5.222 -17.571 1.00 74.25 180 ASP A N 1
ATOM 1353 C CA . ASP A 1 180 ? 7.600 -5.664 -17.989 1.00 74.25 180 ASP A CA 1
ATOM 1354 C C . ASP A 1 180 ? 8.042 -6.962 -17.315 1.00 74.25 180 ASP A C 1
ATOM 1356 O O . ASP A 1 180 ? 8.595 -7.817 -18.002 1.00 74.25 180 ASP A O 1
ATOM 1360 N N . LEU A 1 181 ? 7.690 -7.164 -16.045 1.00 70.62 181 LEU A N 1
ATOM 1361 C CA . LEU A 1 181 ? 7.932 -8.414 -15.318 1.00 70.62 181 LEU A CA 1
ATOM 1362 C C . LEU A 1 181 ? 6.983 -9.550 -15.741 1.00 70.62 181 LEU A C 1
ATOM 1364 O O . LEU A 1 181 ? 7.257 -10.712 -15.459 1.00 70.62 181 LEU A O 1
ATOM 1368 N N . LEU A 1 182 ? 5.879 -9.239 -16.428 1.00 72.62 182 LEU A N 1
ATOM 1369 C CA . LEU A 1 182 ? 4.912 -10.230 -16.921 1.00 72.62 182 LEU A CA 1
ATOM 1370 C C . LEU A 1 182 ? 5.243 -10.797 -18.314 1.00 72.62 182 LEU A C 1
ATOM 1372 O O . LEU A 1 182 ? 4.640 -11.793 -18.707 1.00 72.62 182 LEU A O 1
ATOM 1376 N N . LYS A 1 183 ? 6.171 -10.195 -19.072 1.00 71.19 183 LYS A N 1
ATOM 1377 C CA . LYS A 1 183 ? 6.441 -10.567 -20.482 1.00 71.19 183 LYS A CA 1
ATOM 1378 C C . LYS A 1 183 ? 6.981 -11.983 -20.658 1.00 71.19 183 LYS A C 1
ATOM 1380 O O . LYS A 1 183 ? 6.615 -12.645 -21.625 1.00 71.19 183 LYS A O 1
ATOM 1385 N N . ASP A 1 184 ? 7.813 -12.426 -19.721 1.00 67.06 184 ASP A N 1
ATOM 1386 C CA . ASP A 1 184 ? 8.533 -13.700 -19.792 1.00 67.06 184 ASP A CA 1
ATOM 1387 C C . ASP A 1 184 ? 7.937 -14.779 -18.860 1.00 67.06 184 ASP A C 1
ATOM 1389 O O . ASP A 1 184 ? 8.511 -15.856 -18.711 1.00 67.06 184 ASP A O 1
ATOM 1393 N N . LEU A 1 185 ? 6.780 -14.512 -18.235 1.00 66.44 185 LEU A N 1
ATOM 1394 C CA . LEU A 1 185 ? 6.123 -15.422 -17.291 1.00 66.44 185 LEU A CA 1
ATOM 1395 C C . LEU A 1 185 ? 4.885 -16.083 -17.908 1.00 66.44 185 LEU A C 1
ATOM 1397 O O . LEU A 1 185 ? 3.858 -15.440 -18.140 1.00 66.44 185 LEU A O 1
ATOM 1401 N N . ALA A 1 186 ? 4.937 -17.402 -18.098 1.00 65.12 186 ALA A N 1
ATOM 1402 C CA . ALA A 1 186 ? 3.739 -18.183 -18.380 1.00 65.12 186 ALA A CA 1
ATOM 1403 C C . ALA A 1 186 ? 2.781 -18.145 -17.174 1.00 65.12 186 ALA A C 1
ATOM 1405 O O . ALA A 1 186 ? 3.203 -18.221 -16.020 1.00 65.12 186 ALA A O 1
ATOM 1406 N N . ALA A 1 187 ? 1.468 -18.088 -17.426 1.00 63.03 187 ALA A N 1
ATOM 1407 C CA . ALA A 1 187 ? 0.461 -17.979 -16.362 1.00 63.03 187 ALA A CA 1
ATOM 1408 C C . ALA A 1 187 ? 0.488 -19.152 -15.354 1.00 63.03 187 ALA A C 1
ATOM 1410 O O . ALA A 1 187 ? 0.082 -18.992 -14.205 1.00 63.03 187 ALA A O 1
ATOM 1411 N N . GLU A 1 188 ? 0.995 -20.315 -15.772 1.00 61.06 188 GLU A N 1
ATOM 1412 C CA . GLU A 1 188 ? 1.164 -21.519 -14.945 1.00 61.06 188 GLU A CA 1
ATOM 1413 C C . GLU A 1 188 ? 2.421 -21.473 -14.047 1.00 61.06 188 GLU A C 1
ATOM 1415 O O . GLU A 1 188 ? 2.561 -22.290 -13.136 1.00 61.06 188 GLU A O 1
ATOM 1420 N N . GLU A 1 189 ? 3.319 -20.506 -14.265 1.00 63.72 189 GLU A N 1
ATOM 1421 C CA . GLU A 1 189 ? 4.578 -20.324 -13.526 1.00 63.72 189 GLU A CA 1
ATOM 1422 C C . GLU A 1 189 ? 4.527 -19.169 -12.504 1.00 63.72 189 GLU A C 1
ATOM 1424 O O . GLU A 1 189 ? 5.501 -18.930 -11.787 1.00 63.72 189 GLU A O 1
ATOM 1429 N N . LEU A 1 190 ? 3.379 -18.486 -12.374 1.00 61.81 190 LEU A N 1
ATOM 1430 C CA . LEU A 1 190 ? 3.142 -17.354 -11.461 1.00 61.81 190 LEU A CA 1
ATOM 1431 C C . LEU A 1 190 ? 3.046 -17.767 -9.973 1.00 61.81 190 LEU A C 1
ATOM 1433 O O . LEU A 1 190 ? 2.030 -17.580 -9.297 1.00 61.81 190 LEU A O 1
ATOM 1437 N N . PHE A 1 191 ? 4.139 -18.298 -9.425 1.00 58.62 191 PHE A N 1
ATOM 1438 C CA . PHE A 1 191 ? 4.289 -18.609 -8.002 1.00 58.62 191 PHE A CA 1
ATOM 1439 C C . PHE A 1 191 ? 4.743 -17.379 -7.203 1.00 58.62 191 PHE A C 1
ATOM 1441 O O . PHE A 1 191 ? 5.936 -17.164 -6.990 1.00 58.62 191 PHE A O 1
ATOM 1448 N N . PHE A 1 192 ? 3.794 -16.584 -6.705 1.00 63.50 192 PHE A N 1
ATOM 1449 C CA . PHE A 1 192 ? 4.106 -15.487 -5.786 1.00 63.50 192 PHE A CA 1
ATOM 1450 C C . PHE A 1 192 ? 4.390 -15.992 -4.359 1.00 63.50 192 PHE A C 1
ATOM 1452 O O . PHE A 1 192 ? 3.686 -16.851 -3.824 1.00 63.50 192 PHE A O 1
ATOM 1459 N N . ALA A 1 193 ? 5.405 -15.416 -3.713 1.00 58.00 193 ALA A N 1
ATOM 1460 C CA . ALA A 1 193 ? 5.735 -15.652 -2.310 1.00 58.00 193 ALA A CA 1
ATOM 1461 C C . ALA A 1 193 ? 5.853 -14.313 -1.571 1.00 58.00 193 ALA A C 1
ATOM 1463 O O . ALA A 1 193 ? 6.567 -13.415 -2.009 1.00 58.00 193 ALA A O 1
ATOM 1464 N N . VAL A 1 194 ? 5.165 -14.173 -0.435 1.00 65.50 194 VAL A N 1
ATOM 1465 C CA . VAL A 1 194 ? 5.232 -12.952 0.383 1.00 65.50 194 VAL A CA 1
ATOM 1466 C C . VAL A 1 194 ? 6.416 -13.052 1.342 1.00 65.50 194 VAL A C 1
ATOM 1468 O O . VAL A 1 194 ? 6.377 -13.809 2.313 1.00 65.50 194 VAL A O 1
ATOM 1471 N N . TYR A 1 195 ? 7.472 -12.282 1.079 1.00 64.06 195 TYR A N 1
ATOM 1472 C CA . TYR A 1 195 ? 8.603 -12.138 1.994 1.00 64.06 195 TYR A CA 1
ATOM 1473 C C . TYR A 1 195 ? 8.276 -11.136 3.115 1.00 64.06 195 TYR A C 1
ATOM 1475 O O . TYR A 1 195 ? 7.814 -10.028 2.850 1.00 64.06 195 TYR A O 1
ATOM 1483 N N . TYR A 1 196 ? 8.541 -11.508 4.372 1.00 68.31 196 TYR A N 1
ATOM 1484 C CA . TYR A 1 196 ? 8.304 -10.660 5.544 1.00 68.31 196 TYR A CA 1
ATOM 1485 C C . TYR A 1 196 ? 9.555 -10.567 6.432 1.00 68.31 196 TYR A C 1
ATOM 1487 O O . TYR A 1 196 ? 10.009 -11.561 7.003 1.00 68.31 196 TYR A O 1
ATOM 1495 N N . LYS A 1 197 ? 10.106 -9.353 6.557 1.00 68.31 197 LYS A N 1
ATOM 1496 C CA . LYS A 1 197 ? 11.330 -9.038 7.315 1.00 68.31 197 LYS A CA 1
ATOM 1497 C C . LYS A 1 197 ? 10.977 -8.583 8.736 1.00 68.31 197 LYS A C 1
ATOM 1499 O O . LYS A 1 197 ? 10.835 -7.395 9.009 1.00 68.31 197 LYS A O 1
ATOM 1504 N N . GLU A 1 198 ? 10.810 -9.536 9.648 1.00 63.44 198 GLU A N 1
ATOM 1505 C CA . GLU A 1 198 ? 10.402 -9.260 11.032 1.00 63.44 198 GLU A CA 1
ATOM 1506 C C . GLU A 1 198 ? 11.552 -8.662 11.881 1.00 63.44 198 GLU A C 1
ATOM 1508 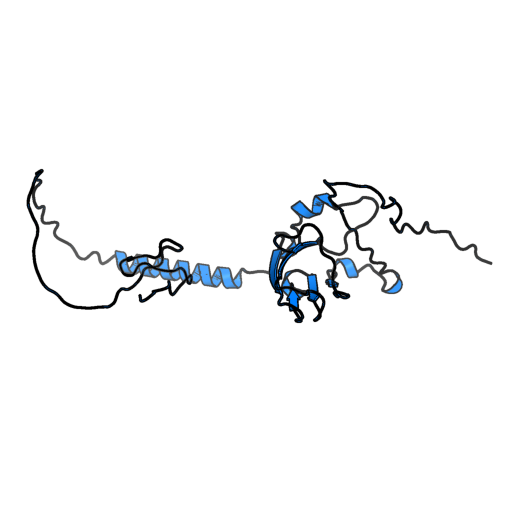O O . GLU A 1 198 ? 12.442 -9.374 12.357 1.00 63.44 198 GLU A O 1
ATOM 1513 N N . THR A 1 199 ? 11.529 -7.348 12.119 1.00 54.12 199 THR A N 1
ATOM 1514 C CA . THR A 1 199 ? 12.532 -6.616 12.920 1.00 54.12 199 THR A CA 1
ATOM 1515 C C . THR A 1 199 ? 12.277 -6.711 14.437 1.00 54.12 199 THR A C 1
ATOM 1517 O O . THR A 1 199 ? 12.079 -5.715 15.132 1.00 54.12 199 THR A O 1
ATOM 1520 N N . LEU A 1 200 ? 12.297 -7.935 14.986 1.00 44.69 200 LEU A N 1
ATOM 1521 C CA . LEU A 1 200 ? 12.142 -8.189 16.430 1.00 44.69 200 LEU A CA 1
ATOM 1522 C C . LEU A 1 200 ? 13.344 -7.709 17.265 1.00 44.69 200 LEU A C 1
ATOM 1524 O O . LEU A 1 200 ? 14.208 -8.499 17.647 1.00 44.69 200 LEU A O 1
ATOM 1528 N N . THR A 1 201 ? 13.336 -6.440 17.674 1.00 43.19 201 THR A N 1
ATOM 1529 C CA . THR A 1 201 ? 14.252 -5.908 18.705 1.00 43.19 201 THR A CA 1
ATOM 1530 C C . THR A 1 201 ? 13.756 -6.140 20.144 1.00 43.19 201 THR A C 1
ATOM 1532 O O . THR A 1 201 ? 14.244 -5.504 21.076 1.00 43.19 201 THR A O 1
ATOM 1535 N N . ALA A 1 202 ? 12.768 -7.022 20.362 1.00 36.12 202 ALA A N 1
ATOM 1536 C CA . ALA A 1 202 ? 12.238 -7.337 21.692 1.00 36.12 202 ALA A CA 1
ATOM 1537 C C . ALA A 1 202 ? 11.776 -8.802 21.829 1.00 36.12 202 ALA A C 1
ATOM 1539 O O . ALA A 1 202 ? 11.009 -9.297 21.010 1.00 36.12 202 ALA A O 1
ATOM 1540 N N . ALA A 1 203 ? 12.205 -9.453 22.918 1.00 36.34 203 ALA A N 1
ATOM 1541 C CA . ALA A 1 203 ? 11.607 -10.656 23.516 1.00 36.34 203 ALA A CA 1
ATOM 1542 C C . ALA A 1 203 ? 11.276 -11.842 22.575 1.00 36.34 203 ALA A C 1
ATOM 1544 O O . ALA A 1 203 ? 10.167 -12.377 22.604 1.00 36.34 203 ALA A O 1
ATOM 1545 N N . ARG A 1 204 ? 12.248 -12.329 21.789 1.00 37.81 204 ARG A N 1
ATOM 1546 C CA . ARG A 1 204 ? 12.070 -13.550 20.978 1.00 37.81 204 ARG A CA 1
ATOM 1547 C C . ARG A 1 204 ? 12.147 -14.829 21.827 1.00 37.81 204 ARG A C 1
ATOM 1549 O O . ARG A 1 204 ? 13.198 -15.457 21.921 1.00 37.81 204 ARG A O 1
ATOM 1556 N N . SER A 1 205 ? 11.013 -15.235 22.392 1.00 44.31 205 SER A N 1
ATOM 1557 C CA . SER A 1 205 ? 10.800 -16.553 23.005 1.00 44.31 205 SER A CA 1
ATOM 1558 C C . SER A 1 205 ? 9.526 -17.193 22.436 1.00 44.31 205 SER A C 1
ATOM 1560 O O . SER A 1 205 ? 8.545 -16.495 22.203 1.00 44.31 205 SER A O 1
ATOM 1562 N N . GLN A 1 206 ? 9.543 -18.512 22.214 1.00 38.41 206 GLN A N 1
ATOM 1563 C CA . GLN A 1 206 ? 8.380 -19.346 21.844 1.00 38.41 206 GLN A CA 1
ATOM 1564 C C . GLN A 1 206 ? 7.732 -19.172 20.441 1.00 38.41 206 GLN A C 1
ATOM 1566 O O . GLN A 1 206 ? 6.553 -19.473 20.283 1.00 38.41 206 GLN A O 1
ATOM 1571 N N . ILE A 1 207 ? 8.488 -18.830 19.384 1.00 36.41 207 ILE A N 1
ATOM 1572 C CA . ILE A 1 207 ? 8.085 -19.144 17.986 1.00 36.41 207 ILE A CA 1
ATOM 1573 C C . ILE A 1 207 ? 9.265 -19.799 17.229 1.00 36.41 207 ILE A C 1
ATOM 1575 O O . ILE A 1 207 ? 10.351 -19.209 17.195 1.00 36.41 207 ILE A O 1
ATOM 1579 N N . PRO A 1 208 ? 9.102 -21.004 16.636 1.00 33.53 208 PRO A N 1
ATOM 1580 C CA . PRO A 1 208 ? 10.183 -21.725 15.957 1.00 33.53 208 PRO A CA 1
ATOM 1581 C C . PRO A 1 208 ? 10.552 -21.121 14.589 1.00 33.53 208 PRO A C 1
ATOM 1583 O O . PRO A 1 208 ? 9.703 -20.637 13.844 1.00 33.53 208 PRO A O 1
ATOM 1586 N N . LYS A 1 209 ? 11.841 -21.189 14.225 1.00 36.69 209 LYS A N 1
ATOM 1587 C CA . LYS A 1 209 ? 12.411 -20.624 12.983 1.00 36.69 209 LYS A CA 1
ATOM 1588 C C . LYS A 1 209 ? 12.152 -21.495 11.733 1.00 36.69 209 LYS A C 1
ATOM 1590 O O . LYS A 1 209 ? 13.094 -21.837 11.023 1.00 36.69 209 LYS A O 1
ATOM 1595 N N . SER A 1 210 ? 10.910 -21.898 11.464 1.00 45.84 210 SER A N 1
ATOM 1596 C CA . SER A 1 210 ? 10.617 -22.897 10.417 1.00 45.84 210 SER A CA 1
ATOM 1597 C C . SER A 1 210 ? 9.344 -22.616 9.611 1.00 45.84 210 SER A C 1
ATOM 1599 O O . SER A 1 210 ? 8.403 -23.408 9.635 1.00 45.84 210 SER A O 1
ATOM 1601 N N . GLN A 1 211 ? 9.325 -21.511 8.857 1.00 39.22 211 GLN A N 1
ATOM 1602 C CA . GLN A 1 211 ? 8.318 -21.306 7.802 1.00 39.22 211 GLN A CA 1
ATOM 1603 C C . GLN A 1 211 ? 8.843 -20.599 6.537 1.00 39.22 211 GLN A C 1
ATOM 1605 O O . GLN A 1 211 ? 8.090 -19.971 5.801 1.00 39.22 211 GLN A O 1
ATOM 1610 N N . ALA A 1 212 ? 10.132 -20.775 6.224 1.00 36.38 212 ALA A N 1
ATOM 1611 C CA . ALA A 1 212 ? 10.621 -20.564 4.863 1.00 36.38 212 ALA A CA 1
ATOM 1612 C C . ALA A 1 212 ? 10.079 -21.693 3.964 1.00 36.38 212 ALA A C 1
ATOM 1614 O O . ALA A 1 212 ? 10.527 -22.837 4.072 1.00 36.38 212 ALA A O 1
ATOM 1615 N N . TYR A 1 213 ? 9.097 -21.402 3.103 1.00 35.53 213 TYR A N 1
ATOM 1616 C CA . TYR A 1 213 ? 8.433 -22.400 2.248 1.00 35.53 213 TYR A CA 1
ATOM 1617 C C . TYR A 1 213 ? 9.281 -22.784 1.019 1.00 35.53 213 TYR A C 1
ATOM 1619 O O . TYR A 1 213 ? 8.861 -22.662 -0.129 1.00 35.53 213 TYR A O 1
ATOM 1627 N N . SER A 1 214 ? 10.499 -23.276 1.249 1.00 33.56 214 SER A N 1
ATOM 1628 C CA . SER A 1 214 ? 11.336 -23.834 0.186 1.00 33.56 214 SER A CA 1
ATOM 1629 C C . SER A 1 214 ? 10.892 -25.266 -0.133 1.00 33.56 214 SER A C 1
ATOM 1631 O O . SER A 1 214 ? 11.379 -26.242 0.448 1.00 33.56 214 SER A O 1
ATOM 1633 N N . ARG A 1 215 ? 9.955 -25.420 -1.081 1.00 34.19 215 ARG A N 1
ATOM 1634 C CA . ARG A 1 215 ? 9.755 -26.715 -1.749 1.00 34.19 215 ARG A CA 1
ATOM 1635 C C . ARG A 1 215 ? 10.994 -27.018 -2.593 1.00 34.19 215 ARG A C 1
ATOM 1637 O O . ARG A 1 215 ? 11.088 -26.586 -3.739 1.00 34.19 215 ARG A O 1
ATOM 1644 N N . LYS A 1 216 ? 11.916 -27.822 -2.055 1.00 34.97 216 LYS A N 1
ATOM 1645 C CA . LYS A 1 216 ? 12.957 -28.473 -2.865 1.00 34.97 216 LYS A CA 1
ATOM 1646 C C . LYS A 1 216 ? 12.288 -29.168 -4.057 1.00 34.97 216 LYS A C 1
ATOM 1648 O O . LYS A 1 216 ? 11.447 -30.044 -3.846 1.00 34.97 216 LYS A O 1
ATOM 1653 N N . LYS A 1 217 ? 12.662 -28.800 -5.290 1.00 37.31 217 LYS A N 1
ATOM 1654 C CA . LYS A 1 217 ? 12.218 -29.491 -6.512 1.00 37.31 217 LYS A CA 1
ATOM 1655 C C . LYS A 1 217 ? 12.672 -30.955 -6.434 1.00 37.31 217 LYS A C 1
ATOM 1657 O O . LYS A 1 217 ? 13.835 -31.258 -6.682 1.00 37.31 217 LYS A O 1
ATOM 1662 N N . LYS A 1 218 ? 11.765 -31.864 -6.066 1.00 35.53 218 LYS A N 1
ATOM 1663 C CA . LYS A 1 218 ? 11.975 -33.307 -6.221 1.00 35.53 218 LYS A CA 1
ATOM 1664 C C . LYS A 1 218 ? 11.600 -33.648 -7.668 1.00 35.53 218 LYS A C 1
ATOM 1666 O O . LYS A 1 218 ? 10.432 -33.461 -8.008 1.00 35.53 218 LYS A O 1
ATOM 1671 N N . PRO A 1 219 ? 12.535 -34.092 -8.525 1.00 38.88 219 PRO A N 1
ATOM 1672 C CA . PRO A 1 219 ? 12.185 -34.464 -9.888 1.00 38.88 219 PRO A CA 1
ATOM 1673 C C . PRO A 1 219 ? 11.214 -35.649 -9.853 1.00 38.88 219 PRO A C 1
ATOM 1675 O O . PRO A 1 219 ? 11.463 -36.635 -9.155 1.00 38.88 219 PRO A O 1
ATOM 1678 N N . LEU A 1 220 ? 10.109 -35.557 -10.597 1.00 39.53 220 LEU A N 1
ATOM 1679 C CA . LEU A 1 220 ? 9.311 -36.738 -10.915 1.00 39.53 220 LEU A CA 1
ATOM 1680 C C . LEU A 1 220 ? 10.121 -37.591 -11.893 1.00 39.53 220 LEU A C 1
ATOM 1682 O O . LEU A 1 220 ? 10.442 -37.145 -12.994 1.00 39.53 220 LEU A O 1
ATOM 1686 N N . SER A 1 221 ? 10.433 -38.823 -11.504 1.00 44.97 221 SER A N 1
ATOM 1687 C CA . SER A 1 221 ? 10.864 -39.845 -12.451 1.00 44.97 221 SER A CA 1
ATOM 1688 C C . SER A 1 221 ? 9.700 -40.170 -13.387 1.00 44.97 221 SER A C 1
ATOM 1690 O O . SER A 1 221 ? 8.622 -40.528 -12.910 1.00 44.97 221 SER A O 1
ATOM 1692 N N . ARG A 1 222 ? 9.919 -40.077 -14.704 1.00 41.84 222 ARG A N 1
ATOM 1693 C CA . ARG A 1 222 ? 9.028 -40.714 -15.681 1.00 41.84 222 ARG A CA 1
ATOM 1694 C C . ARG A 1 222 ? 9.033 -42.226 -15.452 1.00 41.84 222 ARG A C 1
ATOM 1696 O O . ARG A 1 222 ? 10.110 -42.816 -15.406 1.00 41.84 222 ARG A O 1
ATOM 1703 N N . ASN A 1 223 ? 7.833 -42.793 -15.384 1.00 43.25 223 ASN A N 1
ATOM 1704 C CA . ASN A 1 223 ? 7.499 -44.104 -15.933 1.00 43.25 223 ASN A CA 1
ATOM 1705 C C . ASN A 1 223 ? 6.579 -43.845 -17.134 1.00 43.25 223 ASN A C 1
ATOM 1707 O O . ASN A 1 223 ? 5.832 -42.840 -17.051 1.00 43.25 223 ASN A O 1
#